Protein AF-A0A2H1WGX9-F1 (afdb_monomer_lite)

Secondary structure (DSSP, 8-state):
--------------------------------------------------PPPP------------------------PPP--HHHHHHHHHHHTTTTS-----B---TTHHHHHHHHHHHTT--TT-B---HHHHHHHHHHHHHHH--PPPGGGGGG--BHHHHHHHHHS-B----HHHHHHHS---TT-----S-PPP-TTT-SSSTT--SSTT--B---SHHHHHHS--B-PPPPP-

Structure (mmCIF, N/CA/C/O backbone):
data_AF-A0A2H1WGX9-F1
#
_entry.id   AF-A0A2H1WGX9-F1
#
loop_
_atom_site.group_PDB
_atom_site.id
_atom_site.type_symbol
_atom_site.label_atom_id
_atom_site.label_alt_id
_atom_site.label_comp_id
_atom_site.label_asym_id
_atom_site.label_entity_id
_atom_site.label_seq_id
_atom_site.pdbx_PDB_ins_code
_atom_site.Cartn_x
_atom_site.Cartn_y
_atom_site.Cartn_z
_atom_site.occupancy
_atom_site.B_iso_or_equiv
_atom_site.auth_seq_id
_atom_site.auth_comp_id
_atom_site.auth_asym_id
_atom_site.auth_atom_id
_atom_site.pdbx_PDB_model_num
ATOM 1 N N . MET A 1 1 ? -19.977 8.987 -43.965 1.00 43.31 1 MET A N 1
ATOM 2 C CA . MET A 1 1 ? -19.708 10.218 -43.190 1.00 43.31 1 MET A CA 1
ATOM 3 C C . MET A 1 1 ? -20.601 10.204 -41.962 1.00 43.31 1 MET A C 1
ATOM 5 O O . MET A 1 1 ? -21.804 10.339 -42.109 1.00 43.31 1 MET A O 1
ATOM 9 N N . SER A 1 2 ? -20.039 9.944 -40.782 1.00 37.28 2 SER A N 1
ATOM 10 C CA . SER A 1 2 ? -20.772 10.010 -39.515 1.00 37.28 2 SER A CA 1
ATOM 11 C C . SER A 1 2 ? -19.811 10.503 -38.438 1.00 37.28 2 SER A C 1
ATOM 13 O O . SER A 1 2 ? -18.834 9.835 -38.107 1.00 37.28 2 SER A O 1
ATOM 15 N N . THR A 1 3 ? -20.023 11.733 -37.986 1.00 42.19 3 THR A N 1
ATOM 16 C CA . THR A 1 3 ? -19.218 12.402 -36.962 1.00 42.19 3 THR A CA 1
ATOM 17 C C . THR A 1 3 ? -19.786 12.082 -35.584 1.00 42.19 3 THR A C 1
ATOM 19 O O . THR A 1 3 ? -20.853 12.581 -35.228 1.00 42.19 3 THR A O 1
ATOM 22 N N . PHE A 1 4 ? -19.067 11.290 -34.789 1.00 34.47 4 PHE A N 1
ATOM 23 C CA . PHE A 1 4 ? -19.374 11.095 -33.372 1.00 34.47 4 PHE A CA 1
ATOM 24 C C . PHE A 1 4 ? -18.749 12.224 -32.541 1.00 34.47 4 PHE A C 1
ATOM 26 O O . PHE A 1 4 ? -17.530 12.339 -32.427 1.00 34.47 4 PHE A O 1
ATOM 33 N N . ARG A 1 5 ? -19.604 13.076 -31.961 1.00 36.88 5 ARG A N 1
ATOM 34 C CA . ARG A 1 5 ? -19.239 14.077 -30.948 1.00 36.88 5 ARG A CA 1
ATOM 35 C C . ARG A 1 5 ? -19.100 13.389 -29.588 1.00 36.88 5 ARG A C 1
ATOM 37 O O . ARG A 1 5 ? -20.096 12.950 -29.021 1.00 36.88 5 ARG A O 1
ATOM 44 N N . ILE A 1 6 ? -17.887 13.351 -29.042 1.00 41.75 6 ILE A N 1
ATOM 45 C CA . ILE A 1 6 ? -17.644 12.972 -27.645 1.00 41.75 6 ILE A CA 1
ATOM 46 C C . ILE A 1 6 ? -17.854 14.214 -26.773 1.00 41.75 6 ILE A C 1
ATOM 48 O O . ILE A 1 6 ? -17.231 15.255 -26.976 1.00 41.75 6 ILE A O 1
ATOM 52 N N . LYS A 1 7 ? -18.771 14.106 -25.810 1.00 34.94 7 LYS A N 1
ATOM 53 C CA . LYS A 1 7 ? -19.118 15.154 -24.846 1.00 34.94 7 LYS A CA 1
ATOM 54 C C . LYS A 1 7 ? -18.157 15.045 -23.657 1.00 34.94 7 LYS A C 1
ATOM 56 O O . LYS A 1 7 ? -18.373 14.242 -22.755 1.00 34.94 7 LYS A O 1
ATOM 61 N N . LEU A 1 8 ? -17.076 15.821 -23.682 1.00 37.47 8 LEU A N 1
ATOM 62 C CA . LEU A 1 8 ? -16.180 15.986 -22.536 1.00 37.47 8 LEU A CA 1
ATOM 63 C C . LEU A 1 8 ? -16.908 16.799 -21.454 1.00 37.47 8 LEU A C 1
ATOM 65 O O . LEU A 1 8 ? -17.287 17.945 -21.687 1.00 37.47 8 LEU A O 1
ATOM 69 N N . LYS A 1 9 ? -17.116 16.208 -20.273 1.00 36.59 9 LYS A N 1
ATOM 70 C CA . LYS A 1 9 ? -17.450 16.959 -19.056 1.00 36.59 9 LYS A CA 1
ATOM 71 C C . LYS A 1 9 ? -16.159 17.590 -18.537 1.00 36.59 9 LYS A C 1
ATOM 73 O O . LYS A 1 9 ? -15.305 16.900 -17.992 1.00 36.59 9 LYS A O 1
ATOM 78 N N . SER A 1 10 ? -16.020 18.895 -18.740 1.00 38.22 10 SER A N 1
ATOM 79 C CA . SER A 1 10 ? -14.995 19.722 -18.111 1.00 38.22 10 SER A CA 1
ATOM 80 C C . SER A 1 10 ? -15.341 19.933 -16.635 1.00 38.22 10 SER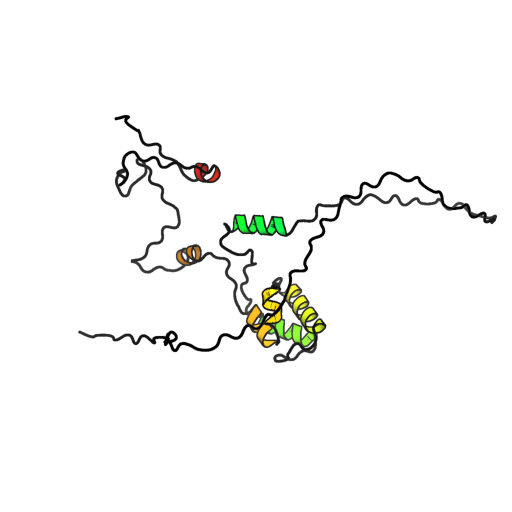 A C 1
ATOM 82 O O . SER A 1 10 ? -16.369 20.535 -16.327 1.00 38.22 10 SER A O 1
ATOM 84 N N . CYS A 1 11 ? -14.489 19.459 -15.726 1.00 31.00 11 CYS A N 1
ATOM 85 C CA . CYS A 1 11 ? -14.480 19.918 -14.339 1.00 31.00 11 CYS A CA 1
ATOM 86 C C . CYS A 1 11 ? -13.826 21.304 -14.311 1.00 31.00 11 CYS A C 1
ATOM 88 O O . CYS A 1 11 ? -12.625 21.435 -14.534 1.00 31.00 11 CYS A O 1
ATOM 90 N N . SER A 1 12 ? -14.632 22.337 -14.089 1.00 38.66 12 SER A N 1
ATOM 91 C CA . SER A 1 12 ? -14.201 23.724 -13.945 1.00 38.66 12 SER A CA 1
ATOM 92 C C . SER A 1 12 ? -14.029 24.062 -12.465 1.00 38.66 12 SER A C 1
ATOM 94 O O . SER A 1 12 ? -15.005 24.408 -11.804 1.00 38.66 12 SER A O 1
ATOM 96 N N . VAL A 1 13 ? -12.807 23.995 -11.940 1.00 40.56 13 VAL A N 1
ATOM 97 C CA . VAL A 1 13 ? -12.443 24.723 -10.714 1.00 40.56 13 VAL A CA 1
ATOM 98 C C . VAL A 1 13 ? -11.017 25.236 -10.868 1.00 40.56 13 VAL A C 1
ATOM 100 O O . VAL A 1 13 ? -10.084 24.596 -10.412 1.00 40.56 13 VAL A O 1
ATOM 103 N N . CYS A 1 14 ? -10.872 26.369 -11.552 1.00 31.48 14 CYS A N 1
ATOM 104 C CA . CYS A 1 14 ? -9.773 27.327 -11.408 1.00 31.48 14 CYS A CA 1
ATOM 105 C C . CYS A 1 14 ? -10.246 28.637 -12.052 1.00 31.48 14 CYS A C 1
ATOM 107 O O . CYS A 1 14 ? -10.200 28.784 -13.271 1.00 31.48 14 CYS A O 1
ATOM 109 N N . THR A 1 15 ? -10.722 29.582 -11.247 1.00 38.28 15 THR A N 1
ATOM 110 C CA . THR A 1 15 ? -10.812 30.990 -11.651 1.00 38.28 15 THR A CA 1
ATOM 111 C C . THR A 1 15 ? -10.002 31.805 -10.657 1.00 38.28 15 THR A C 1
ATOM 113 O O . THR A 1 15 ? -10.429 32.001 -9.520 1.00 38.28 15 THR A O 1
ATOM 116 N N . GLU A 1 16 ? -8.820 32.242 -11.086 1.00 37.09 16 GLU A N 1
ATOM 117 C CA . GLU A 1 16 ? -8.130 33.395 -10.511 1.00 37.09 16 GLU A CA 1
ATOM 118 C C . GLU A 1 16 ? -8.890 34.676 -10.891 1.00 37.09 16 GLU A C 1
ATOM 120 O O . GLU A 1 16 ? -9.420 34.790 -11.997 1.00 37.09 16 GLU A O 1
ATOM 125 N N . GLY A 1 17 ? -8.955 35.632 -9.962 1.00 32.59 17 GLY A N 1
ATOM 126 C CA . GLY A 1 17 ? -9.699 36.881 -10.126 1.00 32.59 17 GLY A CA 1
ATOM 127 C C . GLY A 1 17 ? -9.485 37.867 -8.976 1.00 32.59 17 GLY A C 1
ATOM 128 O O . GLY A 1 17 ? -10.385 38.109 -8.182 1.00 32.59 17 GLY A O 1
ATOM 129 N N . ASP A 1 18 ? -8.257 38.371 -8.907 1.00 32.41 18 ASP A N 1
ATOM 130 C CA . ASP A 1 18 ? -7.749 39.631 -8.344 1.00 32.41 18 ASP A CA 1
ATOM 131 C C . ASP A 1 18 ? -8.762 40.691 -7.823 1.00 32.41 18 ASP A C 1
ATOM 133 O O . ASP A 1 18 ? -9.573 41.218 -8.587 1.00 32.41 18 ASP A O 1
ATOM 137 N N . LYS A 1 19 ? -8.631 41.093 -6.543 1.00 37.34 19 LYS A N 1
ATOM 138 C CA . LYS A 1 19 ? -8.938 42.449 -6.026 1.00 37.34 19 LYS A CA 1
ATOM 139 C C . LYS A 1 19 ? -8.028 42.774 -4.836 1.00 37.34 19 LYS A C 1
ATOM 141 O O . LYS A 1 19 ? -8.040 42.084 -3.820 1.00 37.34 19 LYS A O 1
ATOM 146 N N . GLY A 1 20 ? -7.237 43.837 -4.974 1.00 29.05 20 GLY A N 1
ATOM 147 C CA . GLY A 1 20 ? -6.200 44.219 -4.022 1.00 29.05 20 GLY A CA 1
ATOM 148 C C . GLY A 1 20 ? -6.573 45.212 -2.910 1.00 29.05 20 GLY A C 1
ATOM 149 O O . GLY A 1 20 ? -7.675 45.740 -2.833 1.00 29.05 20 GLY A O 1
ATOM 150 N N . ARG A 1 21 ? -5.512 45.496 -2.136 1.00 31.08 21 ARG A N 1
ATOM 151 C CA . ARG A 1 21 ? -5.195 46.650 -1.266 1.00 31.08 21 ARG A CA 1
ATOM 152 C C . ARG A 1 21 ? -6.102 46.970 -0.070 1.00 31.08 21 ARG A C 1
ATOM 154 O O . ARG A 1 21 ? -7.164 47.556 -0.209 1.00 31.08 21 ARG A O 1
ATOM 161 N N . GLY A 1 22 ? -5.490 46.857 1.113 1.00 26.88 22 GLY A N 1
ATOM 162 C CA . GLY A 1 22 ? -5.706 47.790 2.222 1.00 26.88 22 GLY A CA 1
ATOM 163 C C . GLY A 1 22 ? -5.579 47.147 3.599 1.00 26.88 22 GLY A C 1
ATOM 164 O O . GLY A 1 22 ? -6.400 46.316 3.953 1.00 26.88 22 GLY A O 1
ATOM 165 N N . GLY A 1 23 ? -4.590 47.572 4.394 1.00 28.36 23 GLY A N 1
ATOM 166 C CA . GLY A 1 23 ? -4.604 47.365 5.848 1.00 28.36 23 GLY A CA 1
ATOM 167 C C . GLY A 1 23 ? -3.381 46.662 6.427 1.00 28.36 23 GLY A C 1
ATOM 168 O O . GLY A 1 23 ? -3.415 45.478 6.739 1.00 28.36 23 GLY A O 1
ATOM 169 N N . ARG A 1 24 ? -2.302 47.424 6.641 1.00 33.72 24 ARG A N 1
ATOM 170 C CA . ARG A 1 24 ? -1.271 47.085 7.629 1.00 33.72 24 ARG A CA 1
ATOM 171 C C . ARG A 1 24 ? -1.913 47.093 9.019 1.00 33.72 24 ARG A C 1
ATOM 173 O O . ARG A 1 24 ? -2.302 48.156 9.487 1.00 33.72 24 ARG A O 1
ATOM 180 N N . ALA A 1 25 ? -1.932 45.953 9.695 1.00 31.55 25 ALA A N 1
ATOM 181 C CA . ALA A 1 25 ? -1.998 45.895 11.150 1.00 31.55 25 ALA A CA 1
ATOM 182 C C . ALA A 1 25 ? -1.190 44.684 11.615 1.00 31.55 25 ALA A C 1
ATOM 184 O O . ALA A 1 25 ? -1.532 43.533 11.356 1.00 31.55 25 ALA A O 1
ATOM 185 N N . ALA A 1 26 ? -0.055 44.978 12.241 1.00 31.73 26 ALA A N 1
ATOM 186 C CA . ALA A 1 26 ? 0.816 44.005 12.863 1.00 31.73 26 ALA A CA 1
ATOM 187 C C . ALA A 1 26 ? 0.092 43.363 14.052 1.00 31.73 26 ALA A C 1
ATOM 189 O O . ALA A 1 26 ? -0.155 44.028 15.054 1.00 31.73 26 ALA A O 1
ATOM 190 N N . VAL A 1 27 ? -0.204 42.067 13.959 1.00 32.47 27 VAL A N 1
ATOM 191 C CA . VAL A 1 27 ? -0.515 41.242 15.130 1.00 32.47 27 VAL A CA 1
ATOM 192 C C . VAL A 1 27 ? 0.665 40.309 15.342 1.00 32.47 27 VAL A C 1
ATOM 194 O O . VAL A 1 27 ? 0.855 39.296 14.676 1.00 32.47 27 VAL A O 1
ATOM 197 N N . ARG A 1 28 ? 1.514 40.769 16.251 1.00 30.69 28 ARG A N 1
ATOM 198 C CA . ARG A 1 28 ? 2.682 40.113 16.814 1.00 30.69 28 ARG A CA 1
ATOM 199 C C . ARG A 1 28 ? 2.183 38.955 17.684 1.00 30.69 28 ARG A C 1
ATOM 201 O O . ARG A 1 28 ? 1.740 39.191 18.801 1.00 30.69 28 ARG A O 1
ATOM 208 N N . GLN A 1 29 ? 2.214 37.727 17.171 1.00 37.72 29 GLN A N 1
ATOM 209 C CA . GLN A 1 29 ? 2.103 36.532 18.006 1.00 37.72 29 GLN A CA 1
ATOM 210 C C . GLN A 1 29 ? 3.493 35.938 18.192 1.00 37.72 29 GLN A C 1
ATOM 212 O O . GLN A 1 29 ? 4.108 35.384 17.283 1.00 37.72 29 GLN A O 1
ATOM 217 N N . GLU A 1 30 ? 3.995 36.151 19.401 1.00 36.06 30 GLU A N 1
ATOM 218 C CA . GLU A 1 30 ? 5.141 35.473 19.971 1.00 36.06 30 GLU A CA 1
ATOM 219 C C . GLU A 1 30 ? 4.799 33.993 20.139 1.00 36.06 30 GLU A C 1
ATOM 221 O O . GLU A 1 30 ? 3.944 33.634 20.942 1.00 36.06 30 GLU A O 1
ATOM 226 N N . ILE A 1 31 ? 5.493 33.122 19.410 1.00 37.22 31 ILE A N 1
ATOM 227 C CA . ILE A 1 31 ? 5.708 31.743 19.848 1.00 37.22 31 ILE A CA 1
ATOM 228 C C . ILE A 1 31 ? 7.203 31.494 19.687 1.00 37.22 31 ILE A C 1
ATOM 230 O O . ILE A 1 31 ? 7.694 31.004 18.672 1.00 37.22 31 ILE A O 1
ATOM 234 N N . GLY A 1 32 ? 7.942 31.983 20.681 1.00 33.06 32 GLY A N 1
ATOM 235 C CA . GLY A 1 32 ? 9.366 31.747 20.821 1.00 33.06 32 GLY A CA 1
ATOM 236 C C . GLY A 1 32 ? 9.631 30.267 21.066 1.00 33.06 32 GLY A C 1
ATOM 237 O O . GLY A 1 32 ? 9.044 29.646 21.949 1.00 33.06 32 GLY A O 1
ATOM 238 N N . ASN A 1 33 ? 10.534 29.732 20.253 1.00 39.03 33 ASN A N 1
ATOM 239 C CA . ASN A 1 33 ? 11.159 28.424 20.363 1.00 39.03 33 ASN A CA 1
ATOM 240 C C . ASN A 1 33 ? 11.479 28.037 21.813 1.00 39.03 33 ASN A C 1
ATOM 242 O O . ASN A 1 33 ? 12.307 28.680 22.458 1.00 39.03 33 ASN A O 1
ATOM 246 N N . LEU A 1 34 ? 10.924 26.919 22.281 1.00 35.50 34 LEU A N 1
ATOM 247 C CA . LEU A 1 34 ? 11.406 26.265 23.493 1.00 35.50 34 LEU A CA 1
ATOM 248 C C . LEU A 1 34 ? 11.324 24.739 23.372 1.00 35.50 34 LEU A C 1
ATOM 250 O O . LEU A 1 34 ? 10.569 24.071 24.063 1.00 35.50 34 LEU A O 1
ATOM 254 N N . TYR A 1 35 ? 12.168 24.179 22.506 1.00 32.81 35 TYR A N 1
ATOM 255 C CA . TYR A 1 35 ? 12.655 22.810 22.676 1.00 32.81 35 TYR A CA 1
ATOM 256 C C . TYR A 1 35 ? 14.180 22.836 22.635 1.00 32.81 35 TYR A C 1
ATOM 258 O O . TYR A 1 35 ? 14.828 22.648 21.607 1.00 32.81 35 TYR A O 1
ATOM 266 N N . ARG A 1 36 ? 14.746 23.140 23.804 1.00 30.83 36 ARG A N 1
ATOM 267 C CA . ARG A 1 36 ? 16.151 22.934 24.140 1.00 30.83 36 ARG A CA 1
ATOM 268 C C . ARG A 1 36 ? 16.372 21.425 24.228 1.00 30.83 36 ARG A C 1
ATOM 270 O O . ARG A 1 36 ? 15.948 20.783 25.183 1.00 30.83 36 ARG A O 1
ATOM 277 N N . VAL A 1 37 ? 16.993 20.861 23.197 1.00 34.69 37 VAL A N 1
ATOM 278 C CA . VAL A 1 37 ? 17.510 19.490 23.209 1.00 34.69 37 VAL A CA 1
ATOM 279 C C . VAL A 1 37 ? 18.710 19.476 24.150 1.00 34.69 37 VAL A C 1
ATOM 281 O O . VAL A 1 37 ? 19.809 19.883 23.777 1.00 34.69 37 VAL A O 1
ATOM 284 N N . GLU A 1 38 ? 18.496 19.059 25.395 1.00 30.03 38 GLU A N 1
ATOM 285 C CA . GLU A 1 38 ? 19.600 18.761 26.300 1.00 30.03 38 GLU A CA 1
ATOM 286 C C . GLU A 1 38 ? 20.212 17.422 25.894 1.00 30.03 38 GLU A C 1
ATOM 288 O O . GLU A 1 38 ? 19.630 16.349 26.056 1.00 30.03 38 GLU A O 1
ATOM 293 N N . ILE A 1 39 ? 21.404 17.506 25.308 1.00 35.06 39 ILE A N 1
ATOM 294 C CA . ILE A 1 39 ? 22.297 16.371 25.115 1.00 35.06 39 ILE A CA 1
ATOM 295 C C . ILE A 1 39 ? 22.695 15.909 26.519 1.00 35.06 39 ILE A C 1
ATOM 297 O O . ILE A 1 39 ? 23.517 16.543 27.179 1.00 35.06 39 ILE A O 1
ATOM 301 N N . GLY A 1 40 ? 22.067 14.829 26.986 1.00 31.94 40 GLY A N 1
ATOM 302 C CA . GLY A 1 40 ? 22.407 14.170 28.241 1.00 31.94 40 GLY A CA 1
ATOM 303 C C . GLY A 1 40 ? 23.892 13.817 28.263 1.00 31.94 40 GLY A C 1
ATOM 304 O O . GLY A 1 40 ? 24.364 12.992 27.480 1.00 31.94 40 GLY A O 1
ATOM 305 N N . GLY A 1 41 ? 24.622 14.496 29.144 1.00 29.55 41 GLY A N 1
ATOM 306 C CA . GLY A 1 41 ? 26.038 14.285 29.378 1.00 29.55 41 GLY A CA 1
ATOM 307 C C . GLY A 1 41 ? 26.321 12.875 29.886 1.00 29.55 41 GLY A C 1
ATOM 308 O O . GLY A 1 41 ? 25.599 12.318 30.710 1.00 29.55 41 GLY A O 1
ATOM 309 N N . ALA A 1 42 ? 27.418 12.310 29.391 1.00 38.31 42 ALA A N 1
ATOM 310 C CA . ALA A 1 42 ? 28.005 11.086 29.900 1.00 38.31 42 ALA A CA 1
ATOM 311 C C . ALA A 1 42 ? 28.444 11.278 31.363 1.00 38.31 42 ALA A C 1
ATOM 313 O O . ALA A 1 42 ? 29.489 11.873 31.633 1.00 38.31 42 ALA A O 1
ATOM 314 N N . GLN A 1 43 ? 27.676 10.747 32.314 1.00 34.16 43 GLN A N 1
ATOM 315 C CA . GLN A 1 43 ? 28.165 10.547 33.675 1.00 34.16 43 GLN A CA 1
ATOM 316 C C . GLN A 1 43 ? 29.087 9.326 33.694 1.00 34.16 43 GLN A C 1
ATOM 318 O O . GLN A 1 43 ? 28.662 8.177 33.595 1.00 34.16 43 GLN A O 1
ATOM 323 N N . ARG A 1 44 ? 30.390 9.600 33.808 1.00 37.38 44 ARG A N 1
ATOM 324 C CA . ARG A 1 44 ? 31.378 8.641 34.303 1.00 37.38 44 ARG A CA 1
ATOM 325 C C . ARG A 1 44 ? 31.048 8.363 35.768 1.00 37.38 44 ARG A C 1
ATOM 327 O O . ARG A 1 44 ? 31.334 9.194 36.623 1.00 37.38 44 ARG A O 1
ATOM 334 N N . GLU A 1 45 ? 30.471 7.205 36.062 1.00 36.34 45 GLU A N 1
ATOM 335 C CA . GLU A 1 45 ? 30.394 6.725 37.440 1.00 36.34 45 GLU A CA 1
ATOM 336 C C . GLU A 1 45 ? 31.769 6.197 37.860 1.00 36.34 45 GLU A C 1
ATOM 338 O O . GLU A 1 45 ? 32.189 5.084 37.543 1.00 36.34 45 GLU A O 1
ATOM 343 N N . THR A 1 46 ? 32.505 7.066 38.545 1.00 35.97 46 THR A N 1
ATOM 344 C CA . THR A 1 46 ? 33.650 6.721 39.381 1.00 35.97 46 THR A CA 1
ATOM 345 C C . THR A 1 46 ? 33.197 5.797 40.509 1.00 35.97 46 THR A C 1
ATOM 347 O O . THR A 1 46 ? 32.206 6.070 41.184 1.00 35.97 46 THR A O 1
ATOM 350 N N . GLY A 1 47 ? 33.936 4.705 40.710 1.00 46.47 47 GLY A N 1
ATOM 351 C CA . GLY A 1 47 ? 33.635 3.683 41.705 1.00 46.47 47 GLY A CA 1
ATOM 352 C C . GLY A 1 47 ? 33.500 4.235 43.125 1.00 46.47 47 GLY A C 1
ATOM 353 O O . GLY A 1 47 ? 34.377 4.936 43.622 1.00 46.47 47 GLY A O 1
ATOM 354 N N . ALA A 1 48 ? 32.420 3.843 43.797 1.00 39.75 48 ALA A N 1
ATOM 355 C CA . ALA A 1 48 ? 32.233 4.015 45.229 1.00 39.75 48 ALA A CA 1
ATOM 356 C C . ALA A 1 48 ? 31.885 2.657 45.855 1.00 39.75 48 ALA A C 1
ATOM 358 O O . ALA A 1 48 ? 31.085 1.883 45.329 1.00 39.75 48 ALA A O 1
ATOM 359 N N . GLY A 1 49 ? 32.587 2.347 46.944 1.00 37.56 49 GLY A N 1
ATOM 360 C CA . GLY A 1 49 ? 32.702 1.022 47.536 1.00 37.56 49 GLY A CA 1
ATOM 361 C C . GLY A 1 49 ? 31.402 0.400 48.046 1.00 37.56 49 GLY A C 1
ATOM 362 O O . GLY A 1 49 ? 30.458 1.061 48.473 1.00 37.56 49 GLY A O 1
ATOM 363 N N . ARG A 1 50 ? 31.413 -0.935 48.047 1.00 42.09 50 ARG A N 1
ATOM 364 C CA . ARG A 1 50 ? 30.395 -1.800 48.645 1.00 42.09 50 ARG A CA 1
ATOM 365 C C . ARG A 1 50 ? 30.291 -1.498 50.147 1.00 42.09 50 ARG A C 1
ATOM 367 O O . ARG A 1 50 ? 31.154 -1.923 50.910 1.00 42.09 50 ARG A O 1
ATOM 374 N N . ARG A 1 51 ? 29.240 -0.805 50.594 1.00 39.91 51 ARG A N 1
ATOM 375 C CA . ARG A 1 51 ? 28.836 -0.833 52.010 1.00 39.91 51 ARG A CA 1
ATOM 376 C C . ARG A 1 51 ? 28.027 -2.104 52.254 1.00 39.91 51 ARG A C 1
ATOM 378 O O . ARG A 1 51 ? 27.011 -2.332 51.604 1.00 39.91 51 ARG A O 1
ATOM 385 N N . ALA A 1 52 ? 28.518 -2.947 53.156 1.00 45.91 52 ALA A N 1
ATOM 386 C CA . ALA A 1 52 ? 27.824 -4.146 53.608 1.00 45.91 52 ALA A CA 1
ATOM 387 C C . ALA A 1 52 ? 26.543 -3.777 54.390 1.00 45.91 52 ALA A C 1
ATOM 389 O O . ALA A 1 52 ? 26.555 -2.782 55.118 1.00 45.91 52 ALA A O 1
ATOM 390 N N . PRO A 1 53 ? 25.453 -4.559 54.288 1.00 54.25 53 PRO A N 1
ATOM 391 C CA . PRO A 1 53 ? 24.285 -4.378 55.146 1.00 54.25 53 PRO A CA 1
ATOM 392 C C . PRO A 1 53 ? 24.574 -4.840 56.591 1.00 54.25 53 PRO A C 1
ATOM 394 O O . PRO A 1 53 ? 25.422 -5.715 56.800 1.00 54.25 53 PRO A O 1
ATOM 397 N N . PRO A 1 54 ? 23.883 -4.278 57.602 1.00 45.00 54 PRO A N 1
ATOM 398 C CA . PRO A 1 54 ? 24.146 -4.584 59.004 1.00 45.00 54 PRO A CA 1
ATOM 399 C C . PRO A 1 54 ? 23.736 -6.018 59.368 1.00 45.00 54 PRO A C 1
ATOM 401 O O . PRO A 1 54 ? 22.707 -6.531 58.923 1.00 45.00 54 PRO A O 1
ATOM 404 N N . ARG A 1 55 ? 24.548 -6.659 60.219 1.00 40.78 55 ARG A N 1
ATOM 405 C CA . ARG A 1 55 ? 24.289 -7.991 60.783 1.00 40.78 55 ARG A CA 1
ATOM 406 C C . ARG A 1 55 ? 23.106 -7.936 61.751 1.00 40.78 55 ARG A C 1
ATOM 408 O O . ARG A 1 55 ? 23.211 -7.358 62.828 1.00 40.78 55 ARG A O 1
ATOM 415 N N . ARG A 1 56 ? 22.003 -8.596 61.394 1.00 38.59 56 ARG A N 1
ATOM 416 C CA . ARG A 1 56 ? 20.928 -8.953 62.329 1.00 38.59 56 ARG A CA 1
ATOM 417 C C . ARG A 1 56 ? 21.363 -10.202 63.104 1.00 38.59 56 ARG A C 1
ATOM 419 O O . ARG A 1 56 ? 21.507 -11.264 62.506 1.00 38.59 56 ARG A O 1
ATOM 426 N N . TYR A 1 57 ? 21.586 -10.072 64.410 1.00 41.75 57 TYR A N 1
ATOM 427 C CA . TYR A 1 57 ? 21.689 -11.217 65.315 1.00 41.75 57 TYR A CA 1
ATOM 428 C C . TYR A 1 57 ? 20.273 -11.684 65.668 1.00 41.75 57 TYR A C 1
ATOM 430 O O . TYR A 1 57 ? 19.475 -10.905 66.181 1.00 41.75 57 TYR A O 1
ATOM 438 N N . GLY A 1 58 ? 19.962 -12.943 65.364 1.00 40.41 58 GLY A N 1
ATOM 439 C CA . GLY A 1 58 ? 18.726 -13.609 65.760 1.00 40.41 58 GLY A CA 1
ATOM 440 C C . GLY A 1 58 ? 19.032 -15.057 66.125 1.00 40.41 58 GLY A C 1
ATOM 441 O O . GLY A 1 58 ? 19.431 -15.837 65.266 1.00 40.41 58 GLY A O 1
ATOM 442 N N . ASN A 1 59 ? 18.886 -15.377 67.410 1.00 45.94 59 ASN A N 1
ATOM 443 C CA . ASN A 1 59 ? 18.957 -16.726 67.963 1.00 45.94 59 ASN A CA 1
ATOM 444 C C . ASN A 1 59 ? 17.733 -17.539 67.524 1.00 45.94 59 ASN A C 1
ATOM 446 O O . ASN A 1 59 ? 16.615 -17.067 67.709 1.00 45.94 59 ASN A O 1
ATOM 450 N N . ALA A 1 60 ? 17.933 -18.769 67.047 1.00 38.50 60 ALA A N 1
ATOM 451 C CA . ALA A 1 60 ? 16.973 -19.862 67.214 1.00 38.50 60 ALA A CA 1
ATOM 452 C C . ALA A 1 60 ? 17.637 -21.208 66.891 1.00 38.50 60 ALA A C 1
ATOM 454 O O . ALA A 1 60 ? 18.082 -21.472 65.777 1.00 38.50 60 ALA A O 1
ATOM 455 N N . SER A 1 61 ? 17.700 -22.042 67.918 1.00 39.50 61 SER A N 1
ATOM 456 C CA . SER A 1 61 ? 17.989 -23.469 67.906 1.00 39.50 61 SER A CA 1
ATOM 457 C C . SER A 1 61 ? 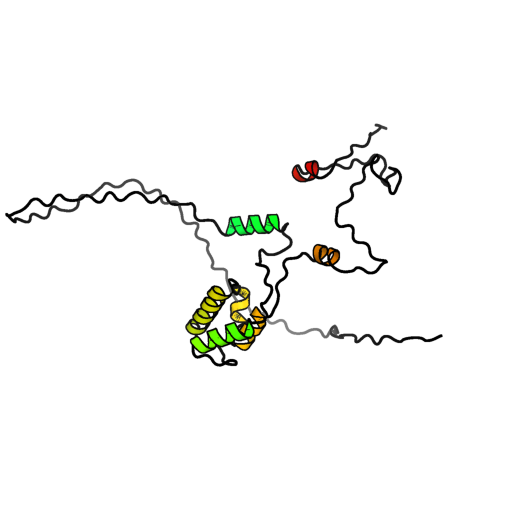16.908 -24.273 67.175 1.00 39.50 61 SER A C 1
ATOM 459 O O . SER A 1 61 ? 15.725 -24.032 67.400 1.00 39.50 61 SER A O 1
ATOM 461 N N . GLY A 1 62 ? 17.317 -25.310 66.436 1.00 35.19 62 GLY A N 1
ATOM 462 C CA . GLY A 1 62 ? 16.484 -26.492 66.187 1.00 35.19 62 GLY A CA 1
ATOM 463 C C . GLY A 1 62 ? 16.269 -26.878 64.720 1.00 35.19 62 GLY A C 1
ATOM 464 O O . GLY A 1 62 ? 15.544 -26.211 63.998 1.00 35.19 62 GLY A O 1
ATOM 465 N N . GLY A 1 63 ? 16.811 -28.041 64.343 1.00 36.69 63 GLY A N 1
ATOM 466 C CA . GLY A 1 63 ? 16.077 -29.026 63.542 1.00 36.69 63 GLY A CA 1
ATOM 467 C C . GLY A 1 63 ? 16.149 -28.956 62.011 1.00 36.69 63 GLY A C 1
ATOM 468 O O . GLY A 1 63 ? 15.562 -28.092 61.375 1.00 36.69 63 GLY A O 1
ATOM 469 N N . SER A 1 64 ? 16.698 -30.035 61.445 1.00 37.47 64 SER A N 1
ATOM 470 C CA . SER A 1 64 ? 16.514 -30.563 60.081 1.00 37.47 64 SER A CA 1
ATOM 471 C C . SER A 1 64 ? 17.257 -29.868 58.929 1.00 37.47 64 SER A C 1
ATOM 473 O O . SER A 1 64 ? 17.081 -28.696 58.612 1.00 37.47 64 SER A O 1
ATOM 475 N N . GLY A 1 65 ? 18.124 -30.651 58.279 1.00 49.09 65 GLY A N 1
ATOM 476 C CA . GLY A 1 65 ? 18.917 -30.241 57.130 1.00 49.09 65 GLY A CA 1
ATOM 477 C C . GLY A 1 65 ? 18.051 -29.939 55.912 1.00 49.09 65 GLY A C 1
ATOM 478 O O . GLY A 1 65 ? 17.722 -30.832 55.137 1.00 49.09 65 GLY A O 1
ATOM 479 N N . ALA A 1 66 ? 17.753 -28.664 55.695 1.00 46.50 66 ALA A N 1
ATOM 480 C CA . ALA A 1 66 ? 17.310 -28.176 54.401 1.00 46.50 66 ALA A CA 1
ATOM 481 C C . ALA A 1 66 ? 18.551 -27.839 53.563 1.00 46.50 66 ALA A C 1
ATOM 483 O O . ALA A 1 66 ? 19.210 -26.819 53.772 1.00 46.50 66 ALA A O 1
ATOM 484 N N . ARG A 1 67 ? 18.893 -28.711 52.606 1.00 49.66 67 ARG A N 1
ATOM 485 C CA . ARG A 1 67 ? 19.816 -28.367 51.514 1.00 49.66 67 ARG A CA 1
ATOM 486 C C . ARG A 1 67 ? 19.259 -27.126 50.815 1.00 49.66 67 ARG A C 1
ATOM 488 O O . ARG A 1 67 ? 18.271 -27.217 50.093 1.00 49.66 67 ARG A O 1
ATOM 495 N N . ALA A 1 68 ? 19.887 -25.972 51.030 1.00 52.72 68 ALA A N 1
ATOM 496 C CA . ALA A 1 68 ? 19.572 -24.760 50.292 1.00 52.72 68 ALA A CA 1
ATOM 497 C C . ALA A 1 68 ? 19.912 -24.994 48.813 1.00 52.72 68 ALA A C 1
ATOM 499 O O . ALA A 1 68 ? 21.077 -24.980 48.414 1.00 52.72 68 ALA A O 1
ATOM 500 N N . VAL A 1 69 ? 18.889 -25.261 48.000 1.00 59.25 69 VAL A N 1
ATOM 501 C CA . VAL A 1 69 ? 19.016 -25.321 46.545 1.00 59.25 69 VAL A CA 1
ATOM 502 C C . VAL A 1 69 ? 19.271 -23.895 46.070 1.00 59.25 69 VAL A C 1
ATOM 504 O O . VAL A 1 69 ? 18.355 -23.084 45.950 1.00 59.25 69 VAL A O 1
ATOM 507 N N . ILE A 1 70 ? 20.540 -23.566 45.839 1.00 59.38 70 ILE A N 1
ATOM 508 C CA . ILE A 1 70 ? 20.921 -22.317 45.188 1.00 59.38 70 ILE A CA 1
ATOM 509 C C . ILE A 1 70 ? 20.429 -22.426 43.744 1.00 59.38 70 ILE A C 1
ATOM 511 O O . ILE A 1 70 ? 21.045 -23.093 42.914 1.00 59.38 70 ILE A O 1
ATOM 515 N N . THR A 1 71 ? 19.296 -21.800 43.431 1.00 61.31 71 THR A N 1
ATOM 516 C CA . THR A 1 71 ? 18.835 -21.685 42.047 1.00 61.31 71 THR A CA 1
ATOM 517 C C . THR A 1 71 ? 19.832 -20.814 41.289 1.00 61.31 71 THR A C 1
ATOM 519 O O . THR A 1 71 ? 19.838 -19.587 41.427 1.00 61.31 71 THR A O 1
ATOM 522 N N . VAL A 1 72 ? 20.705 -21.444 40.506 1.00 64.12 72 VAL A N 1
ATOM 523 C CA . VAL A 1 72 ? 21.617 -20.750 39.596 1.00 64.12 72 VAL A CA 1
ATOM 524 C C . VAL A 1 72 ? 20.760 -20.048 38.542 1.00 64.12 72 VAL A C 1
ATOM 526 O O . VAL A 1 72 ? 20.169 -20.688 37.674 1.00 64.12 72 VAL A O 1
ATOM 529 N N . ARG A 1 73 ? 20.643 -18.716 38.626 1.00 65.56 73 ARG A N 1
ATOM 530 C CA . ARG A 1 73 ? 19.989 -17.922 37.579 1.00 65.56 73 ARG A CA 1
ATOM 531 C C . ARG A 1 73 ? 20.891 -17.910 36.350 1.00 65.56 73 ARG A C 1
ATOM 533 O O . ARG A 1 73 ? 21.825 -17.115 36.265 1.00 65.56 73 ARG A O 1
ATOM 540 N N . TYR A 1 74 ? 20.609 -18.789 35.394 1.00 73.88 74 TYR A N 1
ATOM 541 C CA . TYR A 1 74 ? 21.257 -18.754 34.089 1.00 73.88 74 TYR A CA 1
ATOM 542 C C . TYR A 1 74 ? 20.994 -17.398 33.423 1.00 73.88 74 TYR A C 1
ATOM 544 O O . TYR A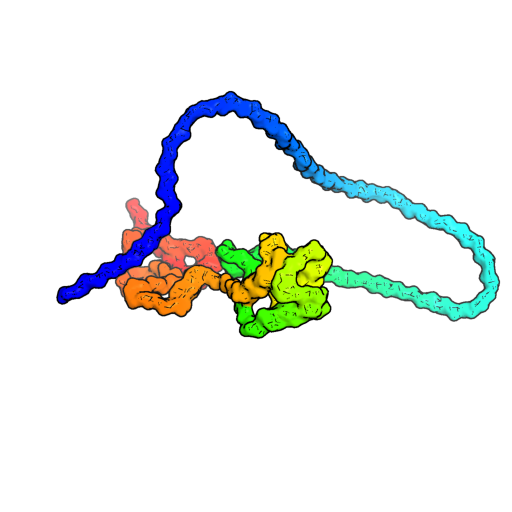 1 74 ? 19.849 -16.958 33.292 1.00 73.88 74 TYR A O 1
ATOM 552 N N . LYS A 1 75 ? 22.070 -16.713 33.019 1.00 73.88 75 LYS A N 1
ATOM 553 C CA . LYS A 1 75 ? 21.996 -15.442 32.292 1.00 73.88 75 LYS A CA 1
ATOM 554 C C . LYS A 1 75 ? 21.293 -15.702 30.961 1.00 73.88 75 LYS A C 1
ATOM 556 O O . LYS A 1 75 ? 21.867 -16.312 30.063 1.00 73.88 75 LYS A O 1
ATOM 561 N N . GLN A 1 76 ? 20.045 -15.256 30.856 1.00 75.94 76 GLN A N 1
ATOM 562 C CA . GLN A 1 76 ? 19.255 -15.346 29.630 1.00 75.94 76 GLN A CA 1
ATOM 563 C C . GLN A 1 76 ? 20.050 -14.711 28.479 1.00 75.94 76 GLN A C 1
ATOM 565 O O . GLN A 1 76 ? 20.505 -13.565 28.590 1.00 75.94 76 GLN A O 1
ATOM 570 N N . LYS A 1 77 ? 20.254 -15.461 27.389 1.00 72.19 77 LYS A N 1
ATOM 571 C CA . LYS A 1 77 ? 20.869 -14.931 26.168 1.00 72.19 77 LYS A CA 1
ATOM 572 C C . LYS A 1 77 ? 19.954 -13.824 25.640 1.00 72.19 77 LYS A C 1
ATOM 574 O O . LYS A 1 77 ? 18.829 -14.090 25.231 1.00 72.19 77 LYS A O 1
ATOM 579 N N . LYS A 1 78 ? 20.413 -12.572 25.695 1.00 67.88 78 LYS A N 1
ATOM 580 C CA . LYS A 1 78 ? 19.689 -11.440 25.112 1.00 67.88 78 LYS A CA 1
ATOM 581 C C . LYS A 1 78 ? 19.882 -11.501 23.601 1.00 67.88 78 LYS A C 1
ATOM 583 O O . LYS A 1 78 ? 20.970 -11.201 23.118 1.00 67.88 78 LYS A O 1
ATOM 588 N N . PHE A 1 79 ? 18.852 -11.914 22.873 1.00 66.31 79 PHE A N 1
ATOM 589 C CA . PHE A 1 79 ? 18.839 -11.766 21.422 1.00 66.31 79 PHE A CA 1
ATOM 590 C C . PHE A 1 79 ? 18.780 -10.271 21.074 1.00 66.31 79 PHE A C 1
ATOM 592 O O . PHE A 1 79 ? 18.108 -9.513 21.787 1.00 66.31 79 PHE A O 1
ATOM 599 N N . PRO A 1 80 ? 19.502 -9.816 20.034 1.00 67.69 80 PRO A N 1
ATOM 600 C CA . PRO A 1 80 ? 19.404 -8.436 19.586 1.00 67.69 80 PRO A CA 1
ATOM 601 C C . PRO A 1 80 ? 17.949 -8.147 19.215 1.00 67.69 80 PRO A C 1
ATOM 603 O O . PRO A 1 80 ? 17.322 -8.909 18.478 1.00 67.69 80 PRO A O 1
ATOM 606 N N . LYS A 1 81 ? 17.391 -7.066 19.770 1.00 68.69 81 LYS A N 1
ATOM 607 C CA . LYS A 1 81 ? 16.064 -6.602 19.369 1.00 68.69 81 LYS A CA 1
ATOM 608 C C . LYS A 1 81 ? 16.158 -6.213 17.902 1.00 68.69 81 LYS A C 1
ATOM 610 O O . LYS A 1 81 ? 17.046 -5.457 17.527 1.00 68.69 81 LYS A O 1
ATOM 615 N N . VAL A 1 82 ? 15.272 -6.762 17.083 1.00 65.12 82 VAL A N 1
ATOM 616 C CA . VAL A 1 82 ? 15.211 -6.397 15.674 1.00 65.12 82 VAL A CA 1
ATOM 617 C C . VAL A 1 82 ? 14.781 -4.937 15.591 1.00 65.12 82 VAL A C 1
ATOM 619 O O . VAL A 1 82 ? 13.663 -4.575 15.962 1.00 65.12 82 VAL A O 1
ATOM 622 N N . ASP A 1 83 ? 15.701 -4.081 15.162 1.00 70.75 83 ASP A N 1
ATOM 623 C CA . ASP A 1 83 ? 15.442 -2.660 15.009 1.00 70.75 83 ASP A CA 1
ATOM 624 C C . ASP A 1 83 ? 14.517 -2.450 13.807 1.00 70.75 83 ASP A C 1
ATOM 626 O O . ASP A 1 83 ? 14.938 -2.527 12.651 1.00 70.75 83 ASP A O 1
ATOM 630 N N . LYS A 1 84 ? 13.247 -2.128 14.078 1.00 69.50 84 LYS A N 1
ATOM 631 C CA . LYS A 1 84 ? 12.221 -1.856 13.053 1.00 69.50 84 LYS A CA 1
ATOM 632 C C . LYS A 1 84 ? 12.680 -0.835 11.999 1.00 69.50 84 LYS A C 1
ATOM 634 O O . LYS A 1 84 ? 12.288 -0.919 10.842 1.00 69.50 84 LYS A O 1
ATOM 639 N N . LYS A 1 85 ? 13.557 0.105 12.380 1.00 76.06 85 LYS A N 1
ATOM 640 C CA . LYS A 1 85 ? 14.152 1.102 11.471 1.00 76.06 85 LYS A CA 1
ATOM 641 C C . LYS A 1 85 ? 15.046 0.468 10.401 1.00 76.06 85 LYS A C 1
ATOM 643 O O . LYS A 1 85 ? 14.996 0.889 9.250 1.00 76.06 85 LYS A O 1
ATOM 648 N N . PHE A 1 86 ? 15.842 -0.539 10.763 1.00 79.75 86 PHE A N 1
ATOM 649 C CA . PHE A 1 86 ? 16.708 -1.243 9.816 1.00 79.75 86 PHE A CA 1
ATOM 650 C C . PHE A 1 86 ? 15.901 -2.129 8.868 1.00 79.75 86 PHE A C 1
ATOM 652 O O . PHE A 1 86 ? 16.221 -2.181 7.683 1.00 79.75 86 PHE A O 1
ATOM 659 N N . GLN A 1 87 ? 14.834 -2.766 9.356 1.00 80.50 87 GLN A N 1
ATOM 660 C CA . GLN A 1 87 ? 13.919 -3.526 8.500 1.00 80.50 87 GLN A CA 1
ATOM 661 C C . GLN A 1 87 ? 13.204 -2.619 7.502 1.00 80.50 87 GLN A C 1
ATOM 663 O O . GLN A 1 87 ? 13.287 -2.872 6.309 1.00 80.50 87 GLN A O 1
ATOM 668 N N . ALA A 1 88 ? 12.627 -1.503 7.957 1.00 75.38 88 ALA A N 1
ATOM 669 C CA . ALA A 1 88 ? 11.968 -0.547 7.070 1.00 75.38 88 ALA A CA 1
ATOM 670 C C . ALA A 1 88 ? 12.927 0.026 6.009 1.00 75.38 88 ALA A C 1
ATOM 672 O O . ALA A 1 88 ? 12.548 0.197 4.853 1.00 75.38 88 ALA A O 1
ATOM 673 N N . ALA A 1 89 ? 14.188 0.293 6.373 1.00 79.81 89 ALA A N 1
ATOM 674 C CA . ALA A 1 89 ? 15.209 0.723 5.419 1.00 79.81 89 ALA A CA 1
ATOM 675 C C . ALA A 1 89 ? 15.575 -0.387 4.417 1.00 79.81 89 ALA A C 1
ATOM 677 O O . ALA A 1 89 ? 15.724 -0.109 3.228 1.00 79.81 89 ALA A O 1
ATOM 678 N N . ALA A 1 90 ? 15.699 -1.637 4.872 1.00 83.44 90 ALA A N 1
ATOM 679 C CA . ALA A 1 90 ? 15.970 -2.788 4.014 1.00 83.44 90 ALA A CA 1
ATOM 680 C C . ALA A 1 90 ? 14.804 -3.082 3.055 1.00 83.44 90 ALA A C 1
ATOM 682 O O . ALA A 1 90 ? 15.037 -3.326 1.874 1.00 83.44 90 ALA A O 1
ATOM 683 N N . GLU A 1 91 ? 13.566 -2.999 3.538 1.00 79.12 91 GLU A N 1
ATOM 684 C CA . GLU A 1 91 ? 12.339 -3.141 2.749 1.00 79.12 91 GLU A CA 1
ATOM 685 C C . GLU A 1 91 ? 12.192 -2.003 1.747 1.00 79.12 91 GLU A C 1
ATOM 687 O O . GLU A 1 91 ? 11.918 -2.252 0.579 1.00 79.12 91 GLU A O 1
ATOM 692 N N . SER A 1 92 ? 12.465 -0.762 2.155 1.00 73.81 92 SER A N 1
ATOM 693 C CA . SER A 1 92 ? 12.491 0.377 1.239 1.00 73.81 92 SER A CA 1
ATOM 694 C C . SER A 1 92 ? 13.566 0.197 0.163 1.00 73.81 92 SER A C 1
ATOM 696 O O . SER A 1 92 ? 13.288 0.394 -1.015 1.00 73.81 92 SER A O 1
ATOM 698 N N . LEU A 1 93 ? 14.770 -0.267 0.517 1.00 74.06 93 LEU A N 1
ATOM 699 C CA . LEU A 1 93 ? 15.823 -0.603 -0.451 1.00 74.06 93 LEU A CA 1
ATOM 700 C C . LEU A 1 93 ? 15.411 -1.744 -1.395 1.00 74.06 93 LEU A C 1
ATOM 702 O O . LEU A 1 93 ? 15.707 -1.671 -2.591 1.00 74.06 93 LEU A O 1
ATOM 706 N N . ALA A 1 94 ? 14.726 -2.772 -0.888 1.00 72.19 94 ALA A N 1
ATOM 707 C CA . ALA A 1 94 ? 14.179 -3.863 -1.693 1.00 72.19 94 ALA A CA 1
ATOM 708 C C . ALA A 1 94 ? 13.092 -3.355 -2.658 1.00 72.19 94 ALA A C 1
ATOM 710 O O . ALA A 1 94 ? 13.139 -3.663 -3.848 1.00 72.19 94 ALA A O 1
ATOM 711 N N . ALA A 1 95 ? 12.205 -2.479 -2.180 1.00 63.78 95 ALA A N 1
ATOM 712 C CA . ALA A 1 95 ? 11.192 -1.757 -2.954 1.00 63.78 95 ALA A CA 1
ATOM 713 C C . ALA A 1 95 ? 11.767 -0.575 -3.766 1.00 63.78 95 ALA A C 1
ATOM 715 O O . ALA A 1 95 ? 11.025 0.244 -4.312 1.00 63.78 95 ALA A O 1
ATOM 716 N N . ARG A 1 96 ? 13.103 -0.468 -3.855 1.00 66.12 96 ARG A N 1
ATOM 717 C CA . ARG A 1 96 ? 13.841 0.548 -4.626 1.00 66.12 96 ARG A CA 1
ATOM 718 C C . ARG A 1 96 ? 13.477 1.996 -4.265 1.00 66.12 96 ARG A C 1
ATOM 720 O O . ARG A 1 96 ? 13.600 2.883 -5.104 1.00 66.12 96 ARG A O 1
ATOM 727 N N . GLY A 1 97 ? 13.039 2.234 -3.033 1.00 63.41 97 GLY A N 1
ATOM 728 C CA . GLY A 1 97 ? 12.770 3.552 -2.459 1.00 63.41 97 GLY A CA 1
ATOM 729 C C . GLY A 1 97 ? 11.544 4.273 -3.020 1.00 63.41 97 GLY A C 1
ATOM 730 O O . GLY A 1 97 ? 11.298 5.407 -2.622 1.00 63.41 97 GLY A O 1
ATOM 731 N N . PHE A 1 98 ? 10.794 3.657 -3.938 1.00 65.19 98 PHE A N 1
ATOM 732 C CA . PHE A 1 98 ? 9.673 4.322 -4.604 1.00 65.19 98 PHE A CA 1
ATOM 733 C C . PHE A 1 98 ? 8.388 4.261 -3.775 1.00 65.19 98 PHE A C 1
ATOM 735 O O . PHE A 1 98 ? 7.629 5.225 -3.728 1.00 65.19 98 PHE A O 1
ATOM 742 N N . LEU A 1 99 ? 8.159 3.135 -3.099 1.00 68.00 99 LEU A N 1
ATOM 743 C CA . LEU A 1 99 ? 6.965 2.906 -2.295 1.00 68.00 99 LEU A CA 1
ATOM 744 C C . LEU A 1 99 ? 7.304 2.883 -0.808 1.00 68.00 99 LEU A C 1
ATOM 746 O O . LEU A 1 99 ? 8.394 2.481 -0.388 1.00 68.00 99 LEU A O 1
ATOM 750 N N . ARG A 1 100 ? 6.339 3.327 -0.002 1.00 72.81 100 ARG A N 1
ATOM 751 C CA . ARG A 1 100 ? 6.367 3.121 1.448 1.00 72.81 100 ARG A CA 1
ATOM 752 C C . ARG A 1 100 ? 6.294 1.608 1.700 1.00 72.81 100 ARG A C 1
ATOM 754 O O . ARG A 1 100 ? 5.584 0.928 0.963 1.00 72.81 100 ARG A O 1
ATOM 761 N N . PRO A 1 101 ? 6.999 1.072 2.710 1.00 74.06 101 PRO A N 1
ATOM 762 C CA . PRO A 1 101 ? 6.856 -0.325 3.096 1.00 74.06 101 PRO A CA 1
ATOM 763 C C . PRO A 1 101 ? 5.480 -0.513 3.748 1.00 74.06 101 PRO A C 1
ATOM 765 O O . PRO A 1 101 ? 5.320 -0.383 4.959 1.00 74.06 101 PRO A O 1
ATOM 768 N N . THR A 1 102 ? 4.461 -0.717 2.921 1.00 81.50 102 THR A N 1
ATOM 769 C CA . THR A 1 102 ? 3.101 -1.059 3.334 1.00 81.50 102 THR A CA 1
ATOM 770 C C . THR A 1 102 ? 2.829 -2.500 2.947 1.00 81.50 102 THR A C 1
ATOM 772 O O . THR A 1 102 ? 3.289 -2.965 1.905 1.00 81.50 102 THR A O 1
ATOM 775 N N . LYS A 1 103 ? 2.080 -3.217 3.782 1.00 85.81 103 LYS A N 1
ATOM 776 C CA . LYS A 1 103 ? 1.676 -4.587 3.477 1.00 85.81 103 LYS A CA 1
ATOM 777 C C . LYS A 1 103 ? 0.620 -4.562 2.358 1.00 85.81 103 LYS A C 1
ATOM 779 O O . LYS A 1 103 ? -0.318 -3.769 2.472 1.00 85.81 103 LYS A O 1
ATOM 784 N N . PRO A 1 104 ? 0.758 -5.381 1.298 1.00 90.69 104 PRO A N 1
ATOM 785 C CA . PRO A 1 104 ? -0.300 -5.519 0.307 1.00 90.69 104 PRO A CA 1
ATOM 786 C C . PRO A 1 104 ? -1.536 -6.118 0.976 1.00 90.69 104 PRO A C 1
ATOM 788 O O . PRO A 1 104 ? -1.421 -7.028 1.804 1.00 90.69 104 PRO A O 1
ATOM 791 N N . TRP A 1 105 ? -2.703 -5.592 0.629 1.00 93.50 105 TRP A N 1
ATOM 792 C CA . TRP A 1 105 ? -3.979 -6.031 1.179 1.00 93.50 105 TRP A CA 1
ATOM 793 C C . TRP A 1 105 ? -4.962 -6.282 0.048 1.00 93.50 105 TRP A C 1
ATOM 795 O O . TRP A 1 105 ? -5.266 -5.374 -0.725 1.00 93.50 105 TRP A O 1
ATOM 805 N N . ASP A 1 106 ? -5.446 -7.517 -0.028 1.00 92.94 106 ASP A N 1
ATOM 806 C CA . ASP A 1 106 ? -6.526 -7.917 -0.919 1.00 92.94 106 ASP A CA 1
ATOM 807 C C . ASP A 1 106 ? -7.709 -8.351 -0.044 1.00 92.94 106 ASP A C 1
ATOM 809 O O . ASP A 1 106 ? -7.561 -9.308 0.724 1.00 92.94 106 ASP A O 1
ATOM 813 N N . PRO A 1 107 ? -8.833 -7.618 -0.061 1.00 93.12 107 PRO A N 1
ATOM 814 C CA . PRO A 1 107 ? -9.932 -7.845 0.861 1.00 93.12 107 PRO A CA 1
ATOM 815 C C . PRO A 1 107 ? -10.669 -9.168 0.574 1.00 93.12 107 PRO A C 1
ATOM 817 O O . PRO A 1 107 ? -11.288 -9.296 -0.484 1.00 93.12 107 PRO A O 1
ATOM 820 N N . PRO A 1 108 ? -10.705 -10.144 1.507 1.00 91.75 108 PRO A N 1
ATOM 821 C CA . PRO A 1 108 ? -11.635 -11.264 1.418 1.00 91.75 108 PRO A CA 1
ATOM 822 C C . PRO A 1 108 ? -13.101 -10.827 1.278 1.00 91.75 108 PRO A C 1
ATOM 824 O O . PRO A 1 108 ? -13.554 -9.883 1.922 1.00 91.75 108 PRO A O 1
ATOM 827 N N . ALA A 1 109 ? -13.884 -11.579 0.499 1.00 90.12 109 ALA A N 1
ATOM 828 C CA . ALA A 1 109 ? -15.303 -11.286 0.267 1.00 90.12 109 ALA A CA 1
ATOM 829 C C . ALA A 1 109 ? -16.134 -11.202 1.566 1.00 90.12 109 ALA A C 1
ATOM 831 O O . ALA A 1 109 ? -17.061 -10.405 1.658 1.00 9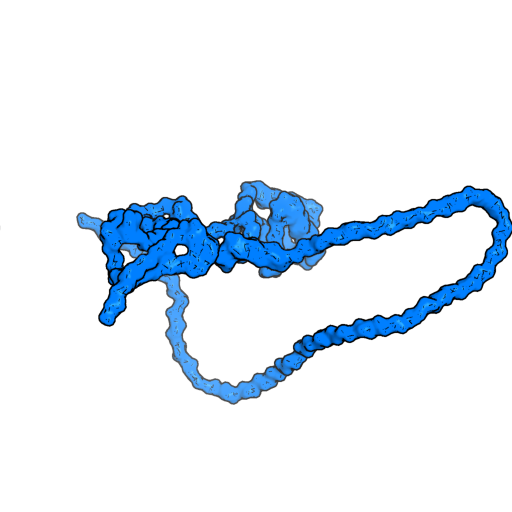0.12 109 ALA A O 1
ATOM 832 N N . ASN A 1 110 ? -15.754 -11.970 2.592 1.00 92.69 110 ASN A N 1
ATOM 833 C CA . ASN A 1 110 ? -16.502 -12.086 3.847 1.00 92.69 110 ASN A CA 1
ATOM 834 C C . ASN A 1 110 ? -16.100 -11.038 4.906 1.00 92.69 110 ASN A C 1
ATOM 836 O O . ASN A 1 110 ? -16.500 -11.158 6.062 1.00 92.69 110 ASN A O 1
ATOM 840 N N . ILE A 1 111 ? -15.294 -10.025 4.563 1.00 92.75 111 ILE A N 1
ATOM 841 C CA . ILE A 1 111 ? -14.804 -9.026 5.535 1.00 92.75 111 ILE A CA 1
ATOM 842 C C . ILE A 1 111 ? -15.933 -8.271 6.229 1.00 92.75 111 ILE A C 1
ATOM 844 O O . ILE A 1 111 ? -15.857 -7.985 7.422 1.00 92.75 111 ILE A O 1
ATOM 848 N N . GLU A 1 112 ? -16.969 -7.890 5.488 1.00 92.56 112 GLU A N 1
ATOM 849 C CA . GLU A 1 112 ? -18.053 -7.089 6.062 1.00 92.56 112 GLU A CA 1
ATOM 850 C C . GLU A 1 112 ? -18.775 -7.866 7.172 1.00 92.56 112 GLU A C 1
ATOM 852 O O . GLU A 1 112 ? -19.112 -7.301 8.216 1.00 92.56 112 GLU A O 1
ATOM 857 N N . GLU A 1 113 ? -18.938 -9.175 6.979 1.00 92.81 113 GLU A N 1
ATOM 858 C CA . GLU A 1 113 ? -19.528 -10.087 7.956 1.00 92.81 113 GLU A CA 1
ATOM 859 C C . GLU A 1 113 ? -18.601 -10.296 9.154 1.00 92.81 113 GLU A C 1
ATOM 861 O O . GLU A 1 113 ? -19.052 -10.202 10.296 1.00 92.81 113 GLU A O 1
ATOM 866 N N . THR A 1 114 ? -17.299 -10.513 8.928 1.00 92.62 114 THR A N 1
ATOM 867 C CA . THR A 1 114 ? -16.343 -10.698 10.033 1.00 92.62 114 THR A CA 1
ATOM 868 C C . THR A 1 114 ? -16.270 -9.460 10.919 1.00 92.62 114 THR A C 1
ATOM 870 O O . THR A 1 114 ? -16.339 -9.583 12.141 1.00 92.62 114 THR A O 1
ATOM 873 N N . ILE A 1 115 ? -16.230 -8.262 10.333 1.00 93.19 115 ILE A N 1
ATOM 874 C CA . ILE A 1 115 ? -16.245 -7.004 11.090 1.00 93.19 115 ILE A CA 1
ATOM 875 C C . ILE A 1 115 ? -17.560 -6.851 11.857 1.00 93.19 115 ILE A C 1
ATOM 877 O O . ILE A 1 115 ? -17.538 -6.516 13.040 1.00 93.19 115 ILE A O 1
ATOM 881 N N . SER A 1 116 ? -18.698 -7.141 11.222 1.00 92.81 116 SER A N 1
ATOM 882 C CA . SER A 1 116 ? -20.009 -7.062 11.882 1.00 92.81 116 SER A CA 1
ATOM 883 C C . SER A 1 116 ? -20.105 -8.024 13.075 1.00 92.81 116 SER A C 1
ATOM 885 O O . SER A 1 116 ? -20.623 -7.649 14.129 1.00 92.81 116 SER A O 1
ATOM 887 N N . ASN A 1 117 ? -19.532 -9.226 12.961 1.00 93.44 117 ASN A N 1
ATOM 888 C CA . ASN A 1 117 ? -19.456 -10.205 14.050 1.00 93.44 117 ASN A CA 1
ATOM 889 C C . ASN A 1 117 ? -18.559 -9.716 15.199 1.00 93.44 117 ASN A C 1
ATOM 891 O O . ASN A 1 117 ? -18.937 -9.821 16.369 1.00 93.44 117 ASN A O 1
ATOM 895 N N . ILE A 1 118 ? -17.400 -9.129 14.883 1.00 93.25 118 ILE A N 1
ATOM 896 C CA . ILE A 1 118 ? -16.483 -8.562 15.882 1.00 93.25 118 ILE A CA 1
ATOM 897 C C . ILE A 1 118 ? -17.156 -7.399 16.620 1.00 93.25 118 ILE A C 1
ATOM 899 O O . ILE A 1 118 ? -17.140 -7.371 17.853 1.00 93.25 118 ILE A O 1
ATOM 903 N N . CYS A 1 119 ? -17.795 -6.477 15.899 1.00 91.50 119 CYS A N 1
ATOM 904 C CA . CYS A 1 119 ? -18.531 -5.358 16.489 1.00 91.50 119 CYS A CA 1
ATOM 905 C C . CYS A 1 119 ? -19.670 -5.847 17.394 1.00 91.50 119 CYS A C 1
ATOM 907 O O . CYS A 1 119 ? -19.777 -5.396 18.536 1.00 91.50 119 CYS A O 1
ATOM 909 N N . SER A 1 120 ? -20.435 -6.845 16.942 1.00 90.75 120 SER A N 1
ATOM 910 C CA . SER A 1 120 ? -21.515 -7.455 17.729 1.00 90.75 120 SER A CA 1
ATOM 911 C C . SER A 1 120 ? -20.989 -8.104 19.015 1.00 90.75 120 SER A C 1
ATOM 913 O O . SER A 1 120 ? -21.570 -7.916 20.082 1.00 90.75 120 SER A O 1
ATOM 915 N N . SER A 1 121 ? -19.836 -8.786 18.961 1.00 90.44 121 SER A N 1
ATOM 916 C CA . SER A 1 121 ? -19.194 -9.386 20.146 1.00 90.44 121 SER A CA 1
ATOM 917 C C . SER A 1 121 ? -18.781 -8.358 21.209 1.00 90.44 121 SER A C 1
ATOM 919 O O . SER A 1 121 ? -18.641 -8.692 22.386 1.00 90.44 121 SER A O 1
ATOM 921 N N . LYS A 1 122 ? -18.579 -7.101 20.796 1.00 87.44 122 LYS A N 1
ATOM 922 C CA . LYS A 1 122 ? -18.232 -5.968 21.661 1.00 87.44 122 LYS A CA 1
ATOM 923 C C . LYS A 1 122 ? -19.436 -5.085 22.005 1.00 87.44 122 LYS A C 1
ATOM 925 O O . LYS A 1 122 ? -19.252 -4.085 22.691 1.00 87.44 122 LYS A O 1
ATOM 930 N N . GLY A 1 123 ? -20.643 -5.461 21.573 1.00 84.56 123 GLY A N 1
ATOM 931 C CA . GLY A 1 123 ? -21.888 -4.745 21.865 1.00 84.56 123 GLY A CA 1
ATOM 932 C C . GLY A 1 123 ? -22.118 -3.487 21.022 1.00 84.56 123 GLY A C 1
ATOM 933 O O . GLY A 1 123 ? -22.850 -2.603 21.457 1.00 84.56 123 GLY A O 1
ATOM 934 N N . LEU A 1 124 ? -21.491 -3.379 19.847 1.00 84.94 124 LEU A N 1
ATOM 935 C CA . LEU A 1 124 ? -21.648 -2.240 18.939 1.00 84.94 124 LEU A CA 1
ATOM 936 C C . LEU A 1 124 ? -22.627 -2.569 17.809 1.00 84.94 124 LEU A C 1
ATOM 938 O O . LEU A 1 124 ? -22.556 -3.641 17.208 1.00 84.94 124 LEU A O 1
ATOM 942 N N . ASN A 1 125 ? -23.500 -1.611 17.490 1.00 84.00 125 ASN A N 1
ATOM 943 C CA . ASN A 1 125 ? -24.369 -1.687 16.316 1.00 84.00 125 ASN A CA 1
ATOM 944 C C . ASN A 1 125 ? -23.585 -1.378 15.031 1.00 84.00 125 ASN A C 1
ATOM 946 O O . ASN A 1 125 ? -22.534 -0.742 15.063 1.00 84.00 125 ASN A O 1
ATOM 950 N N . ASN A 1 126 ? -24.129 -1.799 13.887 1.00 75.69 126 ASN A N 1
ATOM 951 C CA . ASN A 1 126 ? -23.478 -1.661 12.578 1.00 75.69 126 ASN A CA 1
ATOM 952 C C . ASN A 1 126 ? -23.185 -0.215 12.152 1.00 75.69 126 ASN A C 1
ATOM 954 O O . ASN A 1 126 ? -22.242 -0.016 11.391 1.00 75.69 126 ASN A O 1
ATOM 958 N N . ASP A 1 127 ? -23.955 0.747 12.660 1.00 79.25 127 ASP A N 1
ATOM 959 C CA . ASP A 1 127 ? -23.835 2.177 12.347 1.00 79.25 127 ASP A CA 1
ATOM 960 C C . ASP A 1 127 ? -23.435 3.005 13.580 1.00 79.25 127 ASP A C 1
ATOM 962 O O . ASP A 1 127 ? -23.570 4.224 13.588 1.00 79.25 127 ASP A O 1
ATOM 966 N N . ALA A 1 128 ? -22.986 2.350 14.657 1.00 86.25 128 ALA A N 1
ATOM 967 C CA . ALA A 1 128 ? -22.582 3.052 15.868 1.00 86.25 128 ALA A CA 1
ATOM 968 C C . ALA A 1 128 ? -21.250 3.790 15.671 1.00 86.25 128 ALA A C 1
ATOM 970 O O . ALA A 1 128 ? -20.319 3.283 15.033 1.00 86.25 128 ALA A O 1
ATOM 971 N N . GLU A 1 129 ? -21.159 4.967 16.281 1.00 89.81 129 GLU A N 1
ATOM 972 C CA . GLU A 1 129 ? -19.915 5.712 16.444 1.00 89.81 129 GLU A CA 1
ATOM 973 C C . GLU A 1 129 ? -19.102 5.167 17.627 1.00 89.81 129 GLU A C 1
ATOM 975 O O . GLU A 1 129 ? -19.628 4.589 18.586 1.00 89.81 129 GLU A O 1
ATOM 980 N N . PHE A 1 130 ? -17.783 5.320 17.548 1.00 89.69 130 PHE A N 1
ATOM 981 C CA . PHE A 1 130 ? -16.854 4.908 18.590 1.00 89.69 130 PHE A CA 1
ATOM 982 C C . PHE A 1 130 ? -16.678 6.015 19.638 1.00 89.69 130 PHE A C 1
ATOM 984 O O . PHE A 1 130 ? -15.693 6.751 19.604 1.00 89.69 130 PHE A O 1
ATOM 991 N N . ASP A 1 131 ? -17.583 6.084 20.615 1.00 84.12 131 ASP A N 1
ATOM 992 C CA . ASP A 1 131 ? -17.485 7.064 21.712 1.00 84.12 131 ASP A CA 1
ATOM 993 C C . ASP A 1 131 ? -16.282 6.814 22.635 1.00 84.12 131 ASP A C 1
ATOM 995 O O . ASP A 1 131 ? -15.577 7.733 23.056 1.00 84.12 131 ASP A O 1
ATOM 999 N N . ALA A 1 132 ? -16.036 5.547 22.978 1.00 90.00 132 ALA A N 1
ATOM 1000 C CA . ALA A 1 132 ? -14.992 5.173 23.923 1.00 90.00 132 ALA A CA 1
ATOM 1001 C C . ALA A 1 132 ? -13.708 4.729 23.207 1.00 90.00 132 ALA A C 1
ATOM 1003 O O . ALA A 1 132 ? -13.697 3.834 22.361 1.00 90.00 132 ALA A O 1
ATOM 1004 N N . LEU A 1 133 ? -12.572 5.296 23.620 1.00 90.88 133 LEU A N 1
ATOM 1005 C CA . LEU A 1 133 ? -11.269 4.932 23.056 1.00 90.88 133 LEU A CA 1
ATOM 1006 C C . LEU A 1 133 ? -10.906 3.461 23.332 1.00 90.88 133 LEU A C 1
ATOM 1008 O O . LEU A 1 133 ? -10.279 2.807 22.499 1.00 90.88 133 LEU A O 1
ATOM 1012 N N . GLU A 1 134 ? -11.326 2.928 24.482 1.00 92.56 134 GLU A N 1
ATOM 1013 C CA . GLU A 1 134 ? -11.088 1.532 24.863 1.00 92.56 134 GLU A CA 1
ATOM 1014 C C . GLU A 1 134 ? -11.854 0.548 23.974 1.00 92.56 134 GLU A C 1
ATOM 1016 O O . GLU A 1 134 ? -11.296 -0.474 23.568 1.00 92.56 134 GLU A O 1
ATOM 1021 N N . THR A 1 135 ? -13.105 0.863 23.618 1.00 91.31 135 THR A N 1
ATOM 1022 C CA . THR A 1 135 ? -13.912 0.009 22.736 1.00 91.31 135 THR A CA 1
ATOM 1023 C C . THR A 1 135 ? -13.351 0.035 21.320 1.00 91.31 135 THR A C 1
ATOM 1025 O O . THR A 1 135 ? -13.145 -1.029 20.734 1.00 91.31 135 THR A O 1
ATOM 1028 N N . LYS A 1 136 ? -12.980 1.220 20.814 1.00 93.06 136 LYS A N 1
ATOM 1029 C CA . LYS A 1 136 ? -12.288 1.375 19.525 1.00 93.06 136 LYS A CA 1
ATOM 1030 C C . LYS A 1 136 ? -11.002 0.556 19.474 1.00 93.06 136 LYS A C 1
ATOM 1032 O O . LYS A 1 136 ? -10.786 -0.205 18.533 1.00 93.06 136 LYS A O 1
ATOM 1037 N N . PHE A 1 137 ? -10.162 0.661 20.502 1.00 94.38 137 PHE A N 1
ATOM 1038 C CA . PHE A 1 137 ? -8.923 -0.111 20.584 1.00 94.38 137 PHE A CA 1
ATOM 1039 C C . PHE A 1 137 ? -9.184 -1.623 20.618 1.00 94.38 137 PHE A C 1
ATOM 1041 O O . PHE A 1 137 ? -8.522 -2.375 19.902 1.00 94.38 137 PHE A O 1
ATOM 1048 N N . ALA A 1 138 ? -10.160 -2.077 21.408 1.00 94.12 138 ALA A N 1
ATOM 1049 C CA . ALA A 1 138 ? -10.504 -3.493 21.511 1.00 94.12 138 ALA A CA 1
ATOM 1050 C C . ALA A 1 138 ? -11.015 -4.075 20.182 1.00 94.12 138 ALA A C 1
ATOM 1052 O O . ALA A 1 138 ? -10.654 -5.202 19.840 1.00 94.12 138 ALA A O 1
ATOM 1053 N N . VAL A 1 139 ? -11.818 -3.312 19.432 1.00 94.25 139 VAL A N 1
ATOM 1054 C CA . VAL A 1 139 ? -12.304 -3.706 18.100 1.00 94.25 139 VAL A CA 1
ATOM 1055 C C . VAL A 1 139 ? -11.151 -3.770 17.105 1.00 94.25 139 VAL A C 1
ATOM 1057 O O . VAL A 1 139 ? -10.957 -4.806 16.479 1.00 94.25 139 VAL A O 1
ATOM 1060 N N . LEU A 1 140 ? -10.329 -2.718 17.012 1.00 94.94 140 LEU A N 1
ATOM 1061 C CA . LEU A 1 140 ? -9.183 -2.689 16.095 1.00 94.94 140 LEU A CA 1
ATOM 1062 C C . LEU A 1 140 ? -8.192 -3.825 16.373 1.00 94.94 140 LEU A C 1
ATOM 1064 O O . LEU A 1 140 ? -7.662 -4.426 15.439 1.00 94.94 140 LEU A O 1
ATOM 1068 N N . LYS A 1 141 ? -7.972 -4.153 17.650 1.00 95.75 141 LYS A N 1
ATOM 1069 C CA . LYS A 1 141 ? -7.129 -5.281 18.049 1.00 95.75 141 LYS A CA 1
ATOM 1070 C C . LYS A 1 141 ? -7.711 -6.619 17.583 1.00 95.75 141 LYS A C 1
ATOM 1072 O O . LYS A 1 141 ? -6.971 -7.417 17.019 1.00 95.75 141 LYS A O 1
ATOM 1077 N N . ALA A 1 142 ? -9.009 -6.848 17.783 1.00 95.31 142 ALA A N 1
ATOM 1078 C CA . ALA A 1 142 ? -9.674 -8.068 17.324 1.00 95.31 142 ALA A CA 1
ATOM 1079 C C . ALA A 1 142 ? -9.653 -8.183 15.790 1.00 95.31 142 ALA A C 1
ATOM 1081 O O . ALA A 1 142 ? -9.346 -9.243 15.256 1.00 95.31 142 ALA A O 1
ATOM 1082 N N . CYS A 1 143 ? -9.880 -7.079 15.070 1.00 94.19 143 CYS A N 1
ATOM 1083 C CA . CYS A 1 143 ? -9.752 -7.059 13.613 1.00 94.19 143 CYS A CA 1
ATOM 1084 C C . CYS A 1 143 ? -8.334 -7.427 13.155 1.00 94.19 143 CYS A C 1
ATOM 1086 O O . CYS A 1 143 ? -8.185 -8.188 12.201 1.00 94.19 143 CYS A O 1
ATOM 1088 N N . TYR A 1 144 ? -7.299 -6.927 13.837 1.00 94.50 144 TYR A N 1
ATOM 1089 C CA . TYR A 1 144 ? -5.912 -7.280 13.535 1.00 94.50 144 TYR A CA 1
ATOM 1090 C C . TYR A 1 144 ? -5.608 -8.759 13.812 1.00 94.50 144 TYR A C 1
ATOM 1092 O O . TYR A 1 144 ? -4.886 -9.382 13.039 1.00 94.50 144 TYR A O 1
ATOM 1100 N N . GLU A 1 145 ? -6.149 -9.332 14.887 1.00 95.00 145 GLU A N 1
ATOM 1101 C CA . GLU A 1 145 ? -5.967 -10.753 15.215 1.00 95.00 145 GLU A CA 1
ATOM 1102 C C . GLU A 1 145 ? -6.600 -11.673 14.154 1.00 95.00 145 GLU A C 1
ATOM 1104 O O . GLU A 1 145 ? -5.975 -12.658 13.765 1.00 95.00 145 GLU A O 1
ATOM 1109 N N . GLU A 1 146 ? -7.772 -11.314 13.624 1.00 92.62 146 GLU A N 1
ATOM 1110 C CA . GLU A 1 146 ? -8.481 -12.090 12.593 1.00 92.62 146 GLU A CA 1
ATOM 1111 C C . GLU A 1 146 ? -7.892 -11.907 11.182 1.00 92.62 146 GLU A C 1
ATOM 1113 O O . GLU A 1 146 ? -7.704 -12.867 10.437 1.00 92.62 146 GLU A O 1
ATOM 1118 N N . THR A 1 147 ? -7.595 -10.666 10.787 1.00 91.25 147 THR A N 1
ATOM 1119 C CA . THR A 1 147 ? -7.174 -10.342 9.408 1.00 91.25 147 THR A CA 1
ATOM 1120 C C . THR A 1 147 ? -5.657 -10.306 9.224 1.00 91.25 147 THR A C 1
ATOM 1122 O O . THR A 1 147 ? -5.149 -10.430 8.107 1.00 91.25 147 THR A O 1
ATOM 1125 N N . GLY A 1 148 ? -4.905 -10.086 10.304 1.00 91.31 148 GLY A N 1
ATOM 1126 C CA . GLY A 1 148 ? -3.473 -9.804 10.250 1.00 91.31 148 GLY A CA 1
ATOM 1127 C C . GLY A 1 148 ? -3.123 -8.495 9.532 1.00 91.31 148 GLY A C 1
ATOM 1128 O O . GLY A 1 148 ? -1.971 -8.345 9.104 1.00 91.31 148 GLY A O 1
ATOM 1129 N N . TYR A 1 149 ? -4.084 -7.585 9.337 1.00 93.12 149 TYR A N 1
ATOM 1130 C CA . TYR A 1 149 ? -3.881 -6.273 8.721 1.00 93.12 149 TYR A CA 1
ATOM 1131 C C . TYR A 1 149 ? -4.165 -5.161 9.729 1.00 93.12 149 TYR A C 1
ATOM 1133 O O . TYR A 1 149 ? -5.202 -5.157 10.390 1.00 93.12 149 TYR A O 1
ATOM 1141 N N . ASP A 1 150 ? -3.205 -4.256 9.903 1.00 93.12 150 ASP A N 1
ATOM 1142 C CA . ASP A 1 150 ? -3.247 -3.195 10.900 1.00 93.12 150 ASP A CA 1
ATOM 1143 C C . ASP A 1 150 ? -3.656 -1.849 10.301 1.00 93.12 150 ASP A C 1
ATOM 1145 O O . ASP A 1 150 ? -3.335 -1.506 9.163 1.00 93.12 150 ASP A O 1
ATOM 1149 N N . VAL A 1 151 ? -4.343 -1.044 11.112 1.00 93.62 151 VAL A N 1
ATOM 1150 C CA . VAL A 1 151 ? -4.667 0.333 10.742 1.00 93.62 151 VAL A CA 1
ATOM 1151 C C . VAL A 1 151 ? -3.472 1.231 11.067 1.00 93.62 151 VAL A C 1
ATOM 1153 O O . VAL A 1 151 ? -3.046 1.284 12.225 1.00 93.62 151 VAL A O 1
ATOM 1156 N N . PRO A 1 152 ? -2.934 1.988 10.095 1.00 91.81 152 PRO A N 1
ATOM 1157 C CA . PRO A 1 152 ? -1.810 2.874 10.351 1.00 91.81 152 PRO A CA 1
ATOM 1158 C C . PRO A 1 152 ? -2.231 4.065 11.217 1.00 91.81 152 PRO A C 1
ATOM 1160 O O . PRO A 1 152 ? -3.323 4.613 11.071 1.00 91.81 152 PRO A O 1
ATOM 1163 N N . ASN A 1 153 ? -1.304 4.552 12.048 1.00 92.25 153 ASN A N 1
ATOM 1164 C CA . ASN A 1 153 ? -1.548 5.673 12.967 1.00 92.25 153 ASN A CA 1
ATOM 1165 C C . ASN A 1 153 ? -2.104 6.931 12.285 1.00 92.25 153 ASN A C 1
ATOM 1167 O O . ASN A 1 153 ? -2.885 7.665 12.884 1.00 92.25 153 ASN A O 1
ATOM 1171 N N . SER A 1 154 ? -1.718 7.179 11.032 1.00 91.06 154 SER A N 1
ATOM 1172 C CA . SER A 1 154 ? -2.205 8.317 10.250 1.00 91.06 154 SER A CA 1
ATOM 1173 C C . SER A 1 154 ? -3.694 8.239 9.923 1.00 91.06 154 SER A C 1
ATOM 1175 O O . SER A 1 154 ? -4.284 9.281 9.697 1.00 91.06 154 SER A O 1
ATOM 1177 N N . LEU A 1 155 ? -4.295 7.047 9.895 1.00 92.31 155 LEU A N 1
ATOM 1178 C CA . LEU A 1 155 ? -5.708 6.831 9.553 1.00 92.31 155 LEU A CA 1
ATOM 1179 C C . LEU A 1 155 ? -6.573 6.511 10.781 1.00 92.31 155 LEU A C 1
ATOM 1181 O O . LEU A 1 155 ? -7.781 6.377 10.669 1.00 92.31 155 LEU A O 1
ATOM 1185 N N . LEU A 1 156 ? -5.996 6.431 11.985 1.00 93.69 156 LEU A N 1
ATOM 1186 C CA . LEU A 1 156 ? -6.784 6.143 13.190 1.00 93.69 156 LEU A CA 1
ATOM 1187 C C . LEU A 1 156 ? -7.831 7.221 13.492 1.00 93.69 156 LEU A C 1
ATOM 1189 O O . LEU A 1 156 ? -8.870 6.910 14.067 1.00 93.69 156 LEU A O 1
ATOM 1193 N N . HIS A 1 157 ? -7.561 8.474 13.126 1.00 92.69 157 HIS A N 1
ATOM 1194 C CA . HIS A 1 157 ? -8.491 9.581 13.342 1.00 92.69 157 HIS A CA 1
ATOM 1195 C C . HIS A 1 157 ? -9.652 9.590 12.341 1.00 92.69 157 HIS A C 1
ATOM 1197 O O . HIS A 1 157 ? -10.689 10.141 12.660 1.00 92.69 157 HIS A O 1
ATOM 1203 N N . THR A 1 158 ? -9.505 8.968 11.165 1.00 93.62 158 THR A N 1
ATOM 1204 C CA . THR A 1 158 ? -10.561 8.948 10.138 1.00 93.62 158 THR A CA 1
ATOM 1205 C C . THR A 1 158 ? -11.621 7.879 10.392 1.00 93.62 158 THR A C 1
ATOM 1207 O O . THR A 1 158 ? -12.606 7.824 9.673 1.00 93.62 158 THR A O 1
ATOM 1210 N N . ILE A 1 159 ? -11.392 6.981 11.355 1.00 94.12 159 ILE A N 1
ATOM 1211 C CA . ILE A 1 159 ? -12.318 5.898 11.698 1.00 94.12 159 ILE A CA 1
ATOM 1212 C C . ILE A 1 159 ? -13.130 6.339 12.913 1.00 94.12 159 ILE A C 1
ATOM 1214 O O . ILE A 1 159 ? -12.692 6.138 14.050 1.00 94.12 159 ILE A O 1
ATOM 1218 N N . GLU A 1 160 ? -14.282 6.956 12.686 1.00 92.75 160 GLU A N 1
ATOM 1219 C CA . GLU A 1 160 ? -15.178 7.421 13.754 1.00 92.75 160 GLU A CA 1
ATOM 1220 C C . GLU A 1 160 ? -16.347 6.454 13.956 1.00 92.75 160 GLU A C 1
ATOM 1222 O O . GLU A 1 160 ? -16.772 6.239 15.089 1.00 92.75 160 GLU A O 1
ATOM 1227 N N . SER A 1 161 ? -16.776 5.772 12.893 1.00 93.12 161 SER A N 1
ATOM 1228 C CA . SER A 1 161 ? -17.884 4.816 12.907 1.00 93.12 161 SER A CA 1
ATOM 1229 C C . SER A 1 161 ? -17.482 3.402 12.471 1.00 93.12 161 SER A C 1
ATOM 1231 O O . SER A 1 161 ? -16.435 3.163 11.855 1.00 93.12 161 SER A O 1
ATOM 1233 N N . VAL A 1 162 ? -18.354 2.430 12.758 1.00 92.94 162 VAL A N 1
ATOM 1234 C CA . VAL A 1 162 ? -18.225 1.054 12.241 1.00 92.94 162 VAL A CA 1
ATOM 1235 C C . VAL A 1 162 ? -18.327 1.015 10.706 1.00 92.94 162 VAL A C 1
ATOM 1237 O O . VAL A 1 162 ? -17.687 0.172 10.070 1.00 92.94 162 VAL A O 1
ATOM 1240 N N . ALA A 1 163 ? -19.063 1.945 10.092 1.00 93.19 163 ALA A N 1
ATOM 1241 C CA . ALA A 1 163 ? -19.139 2.073 8.639 1.00 93.19 163 ALA A CA 1
ATOM 1242 C C . ALA A 1 163 ? -17.777 2.457 8.032 1.00 93.19 163 ALA A C 1
ATOM 1244 O O . ALA A 1 163 ? -17.337 1.818 7.072 1.00 93.19 163 ALA A O 1
ATOM 1245 N N . ASP A 1 164 ? -17.061 3.405 8.646 1.00 93.69 164 ASP A N 1
ATOM 1246 C CA . ASP A 1 164 ? -15.714 3.805 8.207 1.00 93.69 164 ASP A CA 1
ATOM 1247 C C . ASP A 1 164 ? -14.725 2.643 8.313 1.00 93.69 164 ASP A C 1
ATOM 1249 O O . ASP A 1 164 ? -13.880 2.440 7.437 1.00 93.69 164 ASP A O 1
ATOM 1253 N N . LEU A 1 165 ? -14.857 1.835 9.370 1.00 93.94 165 LEU A N 1
ATOM 1254 C CA . LEU A 1 165 ? -14.045 0.638 9.565 1.00 93.94 165 LEU A CA 1
ATOM 1255 C C . LEU A 1 165 ? -14.284 -0.387 8.445 1.00 93.94 165 LEU A C 1
ATOM 1257 O O . LEU A 1 165 ? -13.325 -0.914 7.876 1.00 93.94 165 LEU A O 1
ATOM 1261 N N . LYS A 1 166 ? -15.550 -0.652 8.096 1.00 93.88 166 LYS A N 1
ATOM 1262 C CA . LYS A 1 166 ? -15.907 -1.543 6.978 1.00 93.88 166 LYS A CA 1
ATOM 1263 C C . LYS A 1 166 ? -15.355 -1.015 5.659 1.00 93.88 166 LYS A C 1
ATOM 1265 O O . LYS A 1 166 ? -14.764 -1.777 4.894 1.00 93.88 166 LYS A O 1
ATOM 1270 N N . GLN A 1 167 ? -15.493 0.288 5.413 1.00 94.56 167 GLN A N 1
ATOM 1271 C CA . GLN A 1 167 ? -14.960 0.922 4.214 1.00 94.56 167 GLN A CA 1
ATOM 1272 C C . GLN A 1 167 ? -13.437 0.784 4.138 1.00 94.56 167 GLN A C 1
ATOM 1274 O O . GLN A 1 167 ? -12.927 0.408 3.085 1.00 94.56 167 GLN A O 1
ATOM 1279 N N . PHE A 1 168 ? -12.721 1.001 5.244 1.00 95.19 168 PHE A N 1
ATOM 1280 C CA . PHE A 1 168 ? -11.270 0.836 5.305 1.00 95.19 168 PHE A CA 1
ATOM 1281 C C . PHE A 1 168 ? -10.836 -0.575 4.889 1.00 95.19 168 PHE A C 1
ATOM 1283 O O . PHE A 1 168 ? -10.052 -0.723 3.952 1.00 95.19 168 PHE A O 1
ATOM 1290 N N . TYR A 1 169 ? -11.381 -1.622 5.513 1.00 94.81 169 TYR A N 1
ATOM 1291 C CA . TYR A 1 169 ? -10.967 -2.992 5.185 1.00 94.81 169 TYR A CA 1
ATOM 1292 C C . TYR A 1 169 ? -11.440 -3.463 3.808 1.00 94.81 169 TYR A C 1
ATOM 1294 O O . TYR A 1 169 ? -10.835 -4.379 3.257 1.00 94.81 169 TYR A O 1
ATOM 1302 N N . LYS A 1 170 ? -12.467 -2.833 3.229 1.00 94.69 170 LYS A N 1
ATOM 1303 C CA . LYS A 1 170 ? -12.909 -3.085 1.851 1.00 94.69 170 LYS A CA 1
ATOM 1304 C C . LYS A 1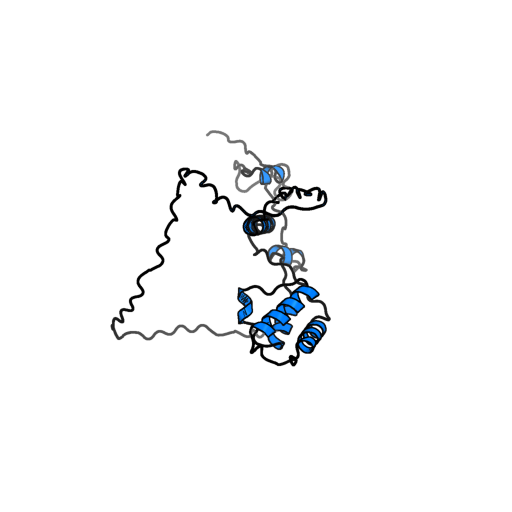 170 ? -11.979 -2.469 0.804 1.00 94.69 170 LYS A C 1
ATOM 1306 O O . LYS A 1 170 ? -11.995 -2.907 -0.344 1.00 94.69 170 LYS A O 1
ATOM 1311 N N . THR A 1 171 ? -11.187 -1.455 1.158 1.00 94.06 171 THR A N 1
ATOM 1312 C CA . THR A 1 171 ? -10.256 -0.841 0.202 1.00 94.06 171 THR A CA 1
ATOM 1313 C C . THR A 1 171 ? -9.034 -1.734 -0.042 1.00 94.06 171 THR A C 1
ATOM 1315 O O . THR A 1 171 ? -8.303 -2.019 0.904 1.00 94.06 171 THR A O 1
ATOM 1318 N N . PRO A 1 172 ? -8.772 -2.179 -1.287 1.00 94.00 172 PRO A N 1
ATOM 1319 C CA . PRO A 1 172 ? -7.564 -2.932 -1.601 1.00 94.00 172 PRO A CA 1
ATOM 1320 C C . PRO A 1 172 ? -6.337 -2.016 -1.600 1.00 94.00 172 PRO A C 1
ATOM 1322 O O . PRO A 1 172 ? -6.406 -0.853 -2.009 1.00 94.00 172 PRO A O 1
ATOM 1325 N N . VAL A 1 173 ? -5.192 -2.557 -1.187 1.00 91.69 173 VAL A N 1
ATOM 1326 C CA . VAL A 1 173 ? -3.905 -1.852 -1.182 1.00 91.69 173 VAL A CA 1
ATOM 1327 C C . VAL A 1 173 ? -2.915 -2.618 -2.049 1.00 91.69 173 VAL A C 1
ATOM 1329 O O . VAL A 1 173 ? -2.401 -3.663 -1.647 1.00 91.69 173 VAL A O 1
ATOM 1332 N N . ASP A 1 174 ? -2.627 -2.070 -3.231 1.00 88.50 174 ASP A N 1
ATOM 1333 C CA . ASP A 1 174 ? -1.603 -2.591 -4.136 1.00 88.50 174 ASP A CA 1
ATOM 1334 C C . ASP A 1 174 ? -0.244 -1.933 -3.855 1.00 88.50 174 ASP A C 1
ATOM 1336 O O . ASP A 1 174 ? -0.124 -0.717 -3.692 1.00 88.50 174 ASP A O 1
ATOM 1340 N N . THR A 1 175 ? 0.795 -2.760 -3.811 1.00 86.62 175 THR A N 1
ATOM 1341 C CA . THR A 1 175 ? 2.193 -2.343 -3.661 1.00 86.62 175 THR A CA 1
ATOM 1342 C C . THR A 1 175 ? 2.953 -2.400 -4.985 1.00 86.62 175 THR A C 1
ATOM 1344 O O . THR A 1 175 ? 4.179 -2.301 -4.988 1.00 86.62 175 THR A O 1
ATOM 1347 N N . ALA A 1 176 ? 2.277 -2.624 -6.112 1.00 86.06 176 ALA A N 1
ATOM 1348 C CA . ALA A 1 176 ? 2.901 -2.571 -7.424 1.00 86.06 176 ALA A CA 1
ATOM 1349 C C . ALA A 1 176 ? 3.246 -1.129 -7.805 1.00 86.06 176 ALA A C 1
ATOM 1351 O O . ALA A 1 176 ? 2.492 -0.182 -7.567 1.00 86.06 176 ALA A O 1
ATOM 1352 N N . THR A 1 177 ? 4.399 -0.949 -8.445 1.00 85.25 177 THR A N 1
ATOM 1353 C CA . THR A 1 177 ? 4.727 0.365 -9.010 1.00 85.25 177 THR A CA 1
ATOM 1354 C C . THR A 1 177 ? 3.834 0.660 -10.222 1.00 85.25 177 THR A C 1
ATOM 1356 O O . THR A 1 177 ? 3.448 -0.271 -10.934 1.00 85.25 177 THR A O 1
ATOM 1359 N N . PRO A 1 178 ? 3.559 1.938 -10.549 1.00 86.38 178 PRO A N 1
ATOM 1360 C CA . PRO A 1 178 ? 2.791 2.279 -11.749 1.00 86.38 178 PRO A CA 1
ATOM 1361 C C . PRO A 1 178 ? 3.388 1.673 -13.027 1.00 86.38 178 PRO A C 1
ATOM 1363 O O . PRO A 1 178 ? 2.666 1.248 -13.920 1.00 86.38 178 PRO A O 1
ATOM 1366 N N . PHE A 1 179 ? 4.717 1.572 -13.095 1.00 87.50 179 PHE A N 1
ATOM 1367 C CA . PHE A 1 179 ? 5.415 0.937 -14.210 1.00 87.50 179 PHE A CA 1
ATOM 1368 C C . PHE A 1 179 ? 5.149 -0.573 -14.301 1.00 87.50 179 PHE A C 1
ATOM 1370 O O . PHE A 1 179 ? 4.936 -1.106 -15.387 1.00 87.50 179 PHE A O 1
ATOM 1377 N N . GLU A 1 180 ? 5.125 -1.271 -13.166 1.00 86.62 180 GLU A N 1
ATOM 1378 C CA . GLU A 1 180 ? 4.755 -2.688 -13.123 1.00 86.62 180 GLU A CA 1
ATOM 1379 C C . GLU A 1 180 ? 3.279 -2.904 -13.465 1.00 86.62 180 GLU A C 1
ATOM 1381 O O . GLU A 1 180 ? 2.958 -3.877 -14.147 1.00 86.62 180 GLU A O 1
ATOM 1386 N N . ALA A 1 181 ? 2.395 -1.985 -13.068 1.00 88.56 181 ALA A N 1
ATOM 1387 C CA . ALA A 1 181 ? 0.988 -2.015 -13.461 1.00 88.56 181 ALA A CA 1
ATOM 1388 C C . ALA A 1 181 ? 0.825 -1.880 -14.988 1.00 88.56 181 ALA A C 1
ATOM 1390 O O . ALA A 1 181 ? 0.125 -2.689 -15.599 1.00 88.56 181 ALA A O 1
ATOM 1391 N N . LEU A 1 182 ? 1.556 -0.951 -15.622 1.00 89.31 182 LEU A N 1
ATOM 1392 C CA . LEU A 1 182 ? 1.581 -0.791 -17.085 1.00 89.31 182 LEU A CA 1
ATOM 1393 C C . LEU A 1 182 ? 2.051 -2.054 -17.820 1.00 89.31 182 LEU A C 1
ATOM 1395 O O . LEU A 1 182 ? 1.623 -2.310 -18.940 1.00 89.31 182 LEU A O 1
ATOM 1399 N N . LYS A 1 183 ? 2.926 -2.852 -17.198 1.00 87.94 183 LYS A N 1
ATOM 1400 C CA . LYS A 1 183 ? 3.402 -4.117 -17.771 1.00 87.94 183 LYS A CA 1
ATOM 1401 C C . LYS A 1 183 ? 2.343 -5.226 -17.723 1.00 87.94 183 LYS A C 1
ATOM 1403 O O . LYS A 1 183 ? 2.382 -6.126 -18.556 1.00 87.94 183 LYS A O 1
ATOM 1408 N N . ARG A 1 184 ? 1.452 -5.204 -16.726 1.00 88.31 184 ARG A N 1
ATOM 1409 C CA . ARG A 1 184 ? 0.411 -6.230 -16.527 1.00 88.31 184 ARG A CA 1
ATOM 1410 C C . ARG A 1 184 ? -0.845 -5.966 -17.355 1.00 88.31 184 ARG A C 1
ATOM 1412 O O . ARG A 1 184 ? -1.541 -6.914 -17.697 1.00 88.31 184 ARG A O 1
ATOM 1419 N N . MET A 1 185 ? -1.150 -4.702 -17.637 1.00 89.50 185 MET A N 1
ATOM 1420 C CA . MET A 1 185 ? -2.335 -4.325 -18.408 1.00 89.50 185 MET A CA 1
ATOM 1421 C C . MET A 1 185 ? -2.173 -4.594 -19.907 1.00 89.50 185 MET A C 1
ATOM 1423 O O . MET A 1 185 ? -1.074 -4.531 -20.459 1.00 89.50 185 MET A O 1
ATOM 1427 N N . GLU A 1 186 ? -3.295 -4.827 -20.583 1.00 91.19 186 GLU A N 1
ATOM 1428 C CA . GLU A 1 186 ? -3.336 -4.879 -22.041 1.00 91.19 186 GLU A CA 1
ATOM 1429 C C . GLU A 1 186 ? -3.190 -3.463 -22.609 1.00 91.19 186 GLU A C 1
ATOM 1431 O O . GLU A 1 186 ? -4.086 -2.621 -22.519 1.00 91.19 186 GLU A O 1
ATOM 1436 N N . LEU A 1 187 ? -2.008 -3.183 -23.157 1.00 92.06 187 LEU A N 1
ATOM 1437 C CA . LEU A 1 187 ? -1.688 -1.898 -23.763 1.00 92.06 187 LEU A CA 1
ATOM 1438 C C . LEU A 1 187 ? -2.303 -1.809 -25.174 1.00 92.06 187 LEU A C 1
ATOM 1440 O O . LEU A 1 187 ? -2.331 -2.805 -25.904 1.00 92.06 187 LEU A O 1
ATOM 1444 N N . PRO A 1 188 ? -2.758 -0.619 -25.607 1.00 95.19 188 PRO A N 1
ATOM 1445 C CA . PRO A 1 188 ? -3.145 -0.387 -26.994 1.00 95.19 188 PRO A CA 1
ATOM 1446 C C . PRO A 1 188 ? -2.027 -0.781 -27.968 1.00 95.19 188 PRO A C 1
ATOM 1448 O O . PRO A 1 188 ? -0.850 -0.586 -27.679 1.00 95.19 188 PRO A O 1
ATOM 1451 N N . LYS A 1 189 ? -2.383 -1.274 -29.162 1.00 93.12 189 LYS A N 1
ATOM 1452 C CA . LYS A 1 189 ? -1.415 -1.806 -30.149 1.00 93.12 189 LYS A CA 1
ATOM 1453 C C . LYS A 1 189 ? -0.315 -0.814 -30.561 1.00 93.12 189 LYS A C 1
ATOM 1455 O O . LYS A 1 189 ? 0.738 -1.230 -31.027 1.00 93.12 189 LYS A O 1
ATOM 1460 N N . ASN A 1 190 ? -0.562 0.486 -30.421 1.00 95.25 190 ASN A N 1
ATOM 1461 C CA . ASN A 1 190 ? 0.377 1.565 -30.735 1.00 95.25 190 ASN A CA 1
ATOM 1462 C C . ASN A 1 190 ? 1.294 1.958 -29.562 1.00 95.25 190 ASN A C 1
ATOM 1464 O O . ASN A 1 190 ? 2.142 2.831 -29.734 1.00 95.25 190 ASN A O 1
ATOM 1468 N N . LEU A 1 191 ? 1.118 1.364 -28.380 1.00 91.12 191 LEU A N 1
ATOM 1469 C CA . LEU A 1 191 ? 1.892 1.670 -27.185 1.00 91.12 191 LEU A CA 1
ATOM 1470 C C . LEU A 1 191 ? 2.701 0.443 -26.761 1.00 91.12 191 LEU A C 1
ATOM 1472 O O . LEU A 1 191 ? 2.150 -0.573 -26.350 1.00 91.12 191 LEU A O 1
ATOM 1476 N N . HIS A 1 192 ? 4.026 0.563 -26.823 1.00 88.88 192 HIS A N 1
ATOM 1477 C CA . HIS A 1 192 ? 4.946 -0.471 -26.366 1.00 88.88 192 HIS A CA 1
ATOM 1478 C C . HIS A 1 192 ? 5.817 0.066 -25.230 1.00 88.88 192 HIS A C 1
ATOM 1480 O O . HIS A 1 192 ? 6.537 1.050 -25.398 1.00 88.88 192 HIS A O 1
ATOM 1486 N N . VAL A 1 193 ? 5.753 -0.588 -24.071 1.00 89.69 193 VAL A N 1
ATOM 1487 C CA . VAL A 1 193 ? 6.582 -0.263 -22.906 1.00 89.69 193 VAL A CA 1
ATOM 1488 C C . VAL A 1 193 ? 7.738 -1.252 -22.849 1.00 89.69 193 VAL A C 1
ATOM 1490 O O . VAL A 1 193 ? 7.514 -2.458 -22.805 1.00 89.69 193 VAL A O 1
ATOM 1493 N N . GLN A 1 194 ? 8.973 -0.752 -22.824 1.00 86.75 194 GLN A N 1
ATOM 1494 C CA . GLN A 1 194 ? 10.165 -1.588 -22.672 1.00 86.75 194 GLN A CA 1
ATOM 1495 C C . GLN A 1 194 ? 10.454 -1.794 -21.175 1.00 86.75 194 GLN A C 1
ATOM 1497 O O . GLN A 1 194 ? 10.832 -0.832 -20.503 1.00 86.75 194 GLN A O 1
ATOM 1502 N N . PRO A 1 195 ? 10.261 -3.009 -20.619 1.00 83.38 195 PRO A N 1
ATOM 1503 C CA . PRO A 1 195 ? 10.407 -3.246 -19.183 1.00 83.38 195 PRO A CA 1
ATOM 1504 C C . PRO A 1 195 ? 11.871 -3.239 -18.736 1.00 83.38 195 PRO A C 1
ATOM 1506 O O . PRO A 1 195 ? 12.189 -2.808 -17.627 1.00 83.38 195 PRO A O 1
ATOM 1509 N N . ASP A 1 196 ? 12.756 -3.729 -19.600 1.00 82.88 196 ASP A N 1
ATOM 1510 C CA . ASP A 1 196 ? 14.178 -3.833 -19.335 1.00 82.88 196 ASP A CA 1
ATOM 1511 C C . ASP A 1 196 ? 14.934 -2.690 -19.999 1.00 82.88 196 ASP A C 1
ATOM 1513 O O . ASP A 1 196 ? 14.658 -2.287 -21.126 1.00 82.88 196 ASP A O 1
ATOM 1517 N N . TYR A 1 197 ? 15.924 -2.169 -19.278 1.00 77.56 197 TYR A N 1
ATOM 1518 C CA . TYR A 1 197 ? 16.779 -1.116 -19.797 1.00 77.56 197 TYR A CA 1
ATOM 1519 C C . TYR A 1 197 ? 17.692 -1.683 -20.889 1.00 77.56 197 TYR A C 1
ATOM 1521 O O . TYR A 1 197 ? 18.619 -2.442 -20.592 1.00 77.56 197 TYR A O 1
ATOM 1529 N N . VAL A 1 198 ? 17.449 -1.292 -22.139 1.00 77.81 198 VAL A N 1
ATOM 1530 C CA . VAL A 1 198 ? 18.312 -1.636 -23.272 1.00 77.81 198 VAL A CA 1
ATOM 1531 C C . VAL A 1 198 ? 19.500 -0.677 -23.290 1.00 77.81 198 VAL A C 1
ATOM 1533 O O . VAL A 1 198 ? 19.344 0.539 -23.397 1.00 77.81 198 VAL A O 1
ATOM 1536 N N . ARG A 1 199 ? 20.710 -1.226 -23.152 1.00 80.06 199 ARG A N 1
ATOM 1537 C CA . ARG A 1 199 ? 21.960 -0.477 -23.323 1.00 80.06 199 ARG A CA 1
ATOM 1538 C C . ARG A 1 199 ? 22.494 -0.697 -24.717 1.00 80.06 199 ARG A C 1
ATOM 1540 O O . ARG A 1 199 ? 22.538 -1.827 -25.186 1.00 80.06 199 ARG A O 1
ATOM 1547 N N . PHE A 1 200 ? 22.951 0.387 -25.328 1.00 82.94 200 PHE A N 1
ATOM 1548 C CA . PHE A 1 200 ? 23.675 0.306 -26.580 1.00 82.94 200 PHE A CA 1
ATOM 1549 C C . PHE A 1 200 ? 24.968 -0.498 -26.387 1.00 82.94 200 PHE A C 1
ATOM 1551 O O . PHE A 1 200 ? 25.765 -0.207 -25.491 1.00 82.94 200 PHE A O 1
ATOM 1558 N N . HIS A 1 201 ? 25.162 -1.495 -27.245 1.00 83.75 201 HIS A N 1
ATOM 1559 C CA . HIS A 1 201 ? 26.409 -2.227 -27.397 1.00 83.75 201 HIS A CA 1
ATOM 1560 C C . HIS A 1 201 ? 26.596 -2.485 -28.894 1.00 83.75 201 HIS A C 1
ATOM 1562 O O . HIS A 1 201 ? 25.699 -3.076 -29.495 1.00 83.75 201 HIS A O 1
ATOM 1568 N N . PRO A 1 202 ? 27.715 -2.067 -29.511 1.00 83.12 202 PRO A N 1
ATOM 1569 C CA . PRO A 1 202 ? 27.841 -2.065 -30.970 1.00 83.12 202 PRO A CA 1
ATOM 1570 C C . PRO A 1 202 ? 27.671 -3.457 -31.585 1.00 83.12 202 PRO A C 1
ATOM 1572 O O . PRO A 1 202 ? 27.047 -3.585 -32.627 1.00 83.12 202 PRO A O 1
ATOM 1575 N N . ASP A 1 203 ? 28.149 -4.501 -30.905 1.00 83.38 203 ASP A N 1
ATOM 1576 C CA . ASP A 1 203 ? 28.100 -5.873 -31.432 1.00 83.38 203 ASP A CA 1
ATOM 1577 C C . ASP A 1 203 ? 26.743 -6.571 -31.234 1.00 83.38 203 ASP A C 1
ATOM 1579 O O . ASP A 1 203 ? 26.458 -7.568 -31.890 1.00 83.38 203 ASP A O 1
ATOM 1583 N N . LYS A 1 204 ? 25.916 -6.092 -30.294 1.00 83.00 204 LYS A N 1
ATOM 1584 C CA . LYS A 1 204 ? 24.636 -6.729 -29.919 1.00 83.00 204 LYS A CA 1
ATOM 1585 C C . LYS A 1 204 ? 23.417 -5.936 -30.387 1.00 83.00 204 LYS A C 1
ATOM 1587 O O . LYS A 1 204 ? 22.292 -6.400 -30.217 1.00 83.00 204 LYS A O 1
ATOM 1592 N N . ASP A 1 205 ? 23.627 -4.738 -30.923 1.00 82.00 205 ASP A N 1
ATOM 1593 C CA . ASP A 1 205 ? 22.552 -3.861 -31.363 1.00 82.00 205 ASP A CA 1
ATOM 1594 C C . ASP A 1 205 ? 21.979 -4.320 -32.708 1.00 82.00 205 ASP A C 1
ATOM 1596 O O . ASP A 1 205 ? 22.593 -4.170 -33.764 1.00 82.00 205 ASP A O 1
ATOM 1600 N N . THR A 1 206 ? 20.767 -4.864 -32.653 1.00 82.00 206 THR A N 1
ATOM 1601 C CA . THR A 1 206 ? 20.008 -5.313 -33.821 1.00 82.00 206 THR A CA 1
ATOM 1602 C C . THR A 1 206 ? 19.194 -4.197 -34.474 1.00 82.00 206 THR A C 1
ATOM 1604 O O . THR A 1 206 ? 18.781 -4.361 -35.619 1.00 82.00 206 THR A O 1
ATOM 1607 N N . MET A 1 207 ? 18.959 -3.068 -33.792 1.00 79.62 207 MET A N 1
ATOM 1608 C CA . MET A 1 207 ? 18.062 -2.014 -34.285 1.00 79.62 207 MET A CA 1
ATOM 1609 C C . MET A 1 207 ? 18.761 -1.041 -35.234 1.00 79.62 207 MET A C 1
ATOM 1611 O O . MET A 1 207 ? 18.180 -0.662 -36.249 1.00 79.62 207 MET A O 1
ATOM 1615 N N . PHE A 1 208 ? 20.004 -0.656 -34.930 1.00 83.12 208 PHE A N 1
ATOM 1616 C CA . PHE A 1 208 ? 20.759 0.325 -35.723 1.00 83.12 208 PHE A CA 1
ATOM 1617 C C . PHE A 1 208 ? 22.070 -0.232 -36.291 1.00 83.12 208 PHE A C 1
ATOM 1619 O O . PHE A 1 208 ? 22.937 0.530 -36.718 1.00 83.12 208 PHE A O 1
ATOM 1626 N N . GLY A 1 209 ? 22.237 -1.560 -36.288 1.00 83.19 209 GLY A N 1
ATOM 1627 C CA . GLY A 1 209 ? 23.426 -2.224 -36.833 1.00 83.19 209 GLY A CA 1
ATOM 1628 C C . GLY A 1 209 ? 24.729 -1.777 -36.164 1.00 83.19 209 GLY A C 1
ATOM 1629 O O . GLY A 1 209 ? 25.759 -1.678 -36.827 1.00 83.19 209 GLY A O 1
ATOM 1630 N N . GLY A 1 210 ? 24.674 -1.431 -34.874 1.00 82.81 210 GLY A N 1
ATOM 1631 C CA . GLY A 1 210 ? 25.832 -0.966 -34.111 1.00 82.81 210 GLY A CA 1
ATOM 1632 C C . GLY A 1 210 ? 26.225 0.495 -34.350 1.00 82.81 210 GLY A C 1
ATOM 1633 O O . GLY A 1 210 ? 27.273 0.928 -33.864 1.00 82.81 210 GLY A O 1
ATOM 1634 N N . VAL A 1 211 ? 25.409 1.280 -35.061 1.00 82.94 211 VAL A N 1
ATOM 1635 C CA . VAL A 1 211 ? 25.634 2.717 -35.265 1.00 82.94 211 VAL A CA 1
ATOM 1636 C C . VAL A 1 211 ? 24.859 3.512 -34.215 1.00 82.94 211 VAL A C 1
ATOM 1638 O O . VAL A 1 211 ? 23.633 3.485 -34.176 1.00 82.94 211 VAL A O 1
ATOM 1641 N N . SER A 1 212 ? 25.567 4.257 -33.363 1.00 83.69 212 SER A N 1
ATOM 1642 C CA . SER A 1 212 ? 24.946 5.148 -32.376 1.00 83.69 212 SER A CA 1
ATOM 1643 C C . SER A 1 212 ? 25.024 6.616 -32.792 1.00 83.69 212 SER A C 1
ATOM 1645 O O . SER A 1 212 ? 25.955 7.039 -33.475 1.00 83.69 212 SER A O 1
ATOM 1647 N N . ALA A 1 213 ? 24.077 7.425 -32.304 1.00 83.88 213 ALA A N 1
ATOM 1648 C CA . ALA A 1 213 ? 24.076 8.880 -32.490 1.00 83.88 213 ALA A CA 1
ATOM 1649 C C . ALA A 1 213 ? 25.297 9.585 -31.858 1.00 83.88 213 ALA A C 1
ATOM 1651 O O . ALA A 1 213 ? 25.590 10.732 -32.184 1.00 83.88 213 ALA A O 1
ATOM 1652 N N . PHE A 1 214 ? 26.019 8.900 -30.964 1.00 82.94 214 PHE A N 1
ATOM 1653 C CA . PHE A 1 214 ? 27.186 9.420 -30.253 1.00 82.94 214 PHE A CA 1
ATOM 1654 C C . PHE A 1 214 ? 28.419 8.549 -30.531 1.00 82.94 214 PHE A C 1
ATOM 1656 O O . PHE A 1 214 ? 28.873 7.808 -29.644 1.00 82.94 214 PHE A O 1
ATOM 1663 N N . PRO A 1 215 ? 28.985 8.618 -31.750 1.00 76.44 215 PRO A N 1
ATOM 1664 C CA . PRO A 1 215 ? 30.182 7.864 -32.088 1.00 76.44 215 PRO A CA 1
ATOM 1665 C C . PRO A 1 215 ? 31.332 8.270 -31.154 1.00 76.44 215 PRO A C 1
ATOM 1667 O O . PRO A 1 215 ? 31.493 9.442 -30.821 1.00 76.44 215 PRO A O 1
ATOM 1670 N N . LYS A 1 216 ? 32.141 7.296 -30.718 1.00 81.38 216 LYS A N 1
ATOM 1671 C CA . LYS A 1 216 ? 33.255 7.471 -29.756 1.00 81.38 216 LYS A CA 1
ATOM 1672 C C . LYS A 1 216 ? 32.848 7.742 -28.296 1.00 81.38 216 LYS A C 1
ATOM 1674 O O . LYS A 1 216 ? 33.727 7.930 -27.453 1.00 81.38 216 LYS A O 1
ATOM 1679 N N . SER A 1 217 ? 31.556 7.709 -27.960 1.00 82.62 217 SER A N 1
ATOM 1680 C CA . SER A 1 217 ? 31.112 7.737 -26.560 1.00 82.62 217 SER A CA 1
ATOM 1681 C C . SER A 1 217 ? 31.161 6.337 -25.930 1.00 82.62 217 SER A C 1
ATOM 1683 O O . SER A 1 217 ? 30.785 5.342 -26.546 1.00 82.62 217 SER A O 1
ATOM 1685 N N . SER A 1 218 ? 31.667 6.237 -24.699 1.00 85.38 218 SER A N 1
ATOM 1686 C CA . SER A 1 218 ? 31.712 4.979 -23.939 1.00 85.38 218 SER A CA 1
ATOM 1687 C C . SER A 1 218 ? 30.482 4.826 -23.042 1.00 85.38 218 SER A C 1
ATOM 1689 O O . SER A 1 218 ? 30.149 5.747 -22.293 1.00 85.38 218 SER A O 1
ATOM 1691 N N . THR A 1 219 ? 29.877 3.639 -23.017 1.00 84.62 219 THR A N 1
ATOM 1692 C CA . THR A 1 219 ? 28.790 3.279 -22.095 1.00 84.62 219 THR A CA 1
ATOM 1693 C C . THR A 1 219 ? 29.385 2.718 -20.805 1.00 84.62 219 THR A C 1
ATOM 1695 O O . THR A 1 219 ? 29.527 1.508 -20.624 1.00 84.62 219 THR A O 1
ATOM 1698 N N . ILE A 1 220 ? 29.775 3.616 -19.898 1.00 83.94 220 ILE A N 1
ATOM 1699 C CA . ILE A 1 220 ? 30.431 3.246 -18.638 1.00 83.94 220 ILE A CA 1
ATOM 1700 C C . ILE A 1 220 ? 29.379 2.825 -17.607 1.00 83.94 220 ILE A C 1
ATOM 1702 O O . ILE A 1 220 ? 28.457 3.572 -17.276 1.00 83.94 220 ILE A O 1
ATOM 1706 N N . VAL A 1 221 ? 29.535 1.620 -17.054 1.00 84.00 221 VAL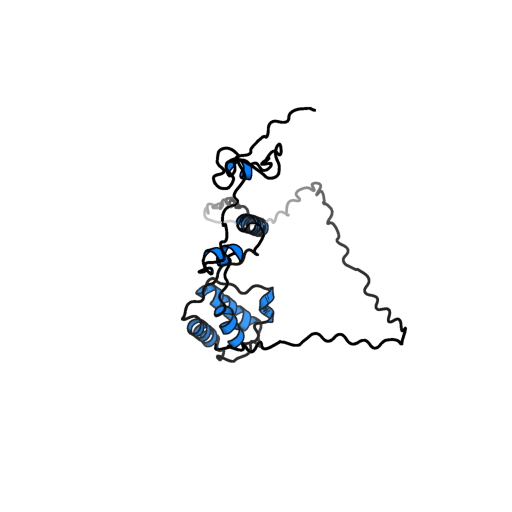 A N 1
ATOM 1707 C CA . VAL A 1 221 ? 28.712 1.128 -15.942 1.00 84.00 221 VAL A CA 1
ATOM 1708 C C . VAL A 1 221 ? 29.463 1.353 -14.634 1.00 84.00 221 VAL A C 1
ATOM 1710 O O . VAL A 1 221 ? 30.329 0.567 -14.266 1.00 84.00 221 VAL A O 1
ATOM 1713 N N . SER A 1 222 ? 29.148 2.443 -13.936 1.00 83.69 222 SER A N 1
ATOM 1714 C CA . SER A 1 222 ? 29.863 2.854 -12.719 1.00 83.69 222 SER A CA 1
ATOM 1715 C C . SER A 1 222 ? 29.554 1.986 -11.490 1.00 83.69 222 SER A C 1
ATOM 1717 O O . SER A 1 222 ? 30.435 1.731 -10.674 1.00 83.69 222 SER A O 1
ATOM 1719 N N . GLY A 1 223 ? 28.316 1.505 -11.337 1.00 83.75 223 GLY A N 1
ATOM 1720 C CA . GLY A 1 223 ? 27.894 0.754 -10.148 1.00 83.75 223 GLY A CA 1
ATOM 1721 C C . GLY A 1 223 ? 28.288 -0.727 -10.176 1.00 83.75 223 GLY A C 1
ATOM 1722 O O . GLY A 1 223 ? 28.015 -1.412 -11.157 1.00 83.75 223 GLY A O 1
ATOM 1723 N N . LEU A 1 224 ? 28.821 -1.264 -9.067 1.00 85.88 224 LEU A N 1
ATOM 1724 C CA . LEU A 1 224 ? 29.225 -2.680 -8.947 1.00 85.88 224 LEU A CA 1
ATOM 1725 C C . LEU A 1 224 ? 28.077 -3.663 -9.240 1.00 85.88 224 LEU A C 1
ATOM 1727 O O . LEU A 1 224 ? 28.260 -4.630 -9.976 1.00 85.88 224 LEU A O 1
ATOM 1731 N N . LYS A 1 225 ? 26.879 -3.404 -8.695 1.00 80.94 225 LYS A N 1
ATOM 1732 C CA . LYS A 1 225 ? 25.678 -4.214 -8.974 1.00 80.94 225 LYS A CA 1
ATOM 1733 C C . LYS A 1 225 ? 25.276 -4.117 -10.448 1.00 80.94 225 LYS A C 1
ATOM 1735 O O . LYS A 1 225 ? 25.007 -5.128 -11.087 1.00 80.94 225 LYS A O 1
ATOM 1740 N N . SER A 1 226 ? 25.287 -2.905 -10.995 1.00 81.50 226 SER A N 1
ATOM 1741 C CA . SER A 1 226 ? 24.922 -2.642 -12.386 1.00 81.50 226 SER A CA 1
ATOM 1742 C C . SER A 1 226 ? 25.908 -3.266 -13.369 1.00 81.50 226 SER A C 1
ATOM 1744 O O . SER A 1 226 ? 25.475 -3.749 -14.403 1.00 81.50 226 SER A O 1
ATOM 1746 N N . ARG A 1 227 ? 27.205 -3.318 -13.039 1.00 83.69 227 ARG A N 1
ATOM 1747 C CA . ARG A 1 227 ? 28.257 -3.922 -13.870 1.00 83.69 227 ARG A CA 1
ATOM 1748 C C . ARG A 1 227 ? 28.115 -5.441 -13.995 1.00 83.69 227 ARG A C 1
ATOM 1750 O O . ARG A 1 227 ? 28.548 -6.002 -14.990 1.00 83.69 227 ARG A O 1
ATOM 1757 N N . LYS A 1 228 ? 27.500 -6.105 -13.007 1.00 83.25 228 LYS A N 1
ATOM 1758 C CA . LYS A 1 228 ? 27.137 -7.530 -13.113 1.00 83.25 228 LYS A CA 1
ATOM 1759 C C . LYS A 1 228 ? 25.933 -7.754 -14.028 1.00 83.25 228 LYS A C 1
ATOM 1761 O O . LYS A 1 228 ? 25.883 -8.761 -14.716 1.00 83.25 228 LYS A O 1
ATOM 1766 N N . LYS A 1 229 ? 24.954 -6.841 -13.998 1.00 81.62 229 LYS A N 1
ATOM 1767 C CA . LYS A 1 229 ? 23.712 -6.957 -14.779 1.00 81.62 229 LYS A CA 1
ATOM 1768 C C . LYS A 1 229 ? 23.883 -6.497 -16.230 1.00 81.62 229 LYS A C 1
ATOM 1770 O O . LYS A 1 229 ? 23.228 -7.032 -17.114 1.00 81.62 229 LYS A O 1
ATOM 1775 N N . TYR A 1 230 ? 24.722 -5.492 -16.461 1.00 83.12 230 TYR A N 1
ATOM 1776 C CA . TYR A 1 230 ? 24.881 -4.844 -17.755 1.00 83.12 230 TYR A CA 1
ATOM 1777 C C . TYR A 1 230 ? 26.346 -4.793 -18.160 1.00 83.12 230 TYR A C 1
ATOM 1779 O O . TYR A 1 230 ? 27.200 -4.334 -17.396 1.00 83.12 230 TYR A O 1
ATOM 1787 N N . GLU A 1 231 ? 26.602 -5.181 -19.400 1.00 83.38 231 GLU A N 1
ATOM 1788 C CA . GLU A 1 231 ? 27.905 -5.023 -20.024 1.00 83.38 231 GLU A CA 1
ATOM 1789 C C . GLU A 1 231 ? 28.152 -3.546 -20.346 1.00 83.38 231 GLU A C 1
ATOM 1791 O O . GLU A 1 231 ? 27.264 -2.817 -20.794 1.00 83.38 231 GLU A O 1
ATOM 1796 N N . GLY A 1 232 ? 29.362 -3.084 -20.041 1.00 85.25 232 GLY A N 1
ATOM 1797 C CA . GLY A 1 232 ? 29.827 -1.764 -20.441 1.00 85.25 232 GLY A CA 1
ATOM 1798 C C . GLY A 1 232 ? 30.571 -1.848 -21.760 1.00 85.25 232 GLY A C 1
ATOM 1799 O O . GLY A 1 232 ? 31.244 -2.841 -22.023 1.00 85.25 232 GLY A O 1
ATOM 1800 N N . TYR A 1 233 ? 30.504 -0.776 -22.540 1.00 86.88 233 TYR A N 1
ATOM 1801 C CA . TYR A 1 233 ? 31.258 -0.650 -23.780 1.00 86.88 233 TYR A CA 1
ATOM 1802 C C . TYR A 1 233 ? 32.250 0.510 -23.679 1.00 86.88 233 TYR A C 1
ATOM 1804 O O . TYR A 1 233 ? 31.886 1.626 -23.295 1.00 86.88 233 TYR A O 1
ATOM 1812 N N . SER A 1 234 ? 33.509 0.253 -24.034 1.00 86.38 234 SER A N 1
ATOM 1813 C CA . SER A 1 234 ? 34.546 1.281 -24.118 1.00 86.38 234 SER A CA 1
ATOM 1814 C C . SER A 1 234 ? 34.836 1.592 -25.579 1.00 86.38 234 SER A C 1
ATOM 1816 O O . SER A 1 234 ? 35.373 0.757 -26.305 1.00 86.38 234 SER A O 1
ATOM 1818 N N . ALA A 1 235 ? 34.479 2.799 -26.013 1.00 85.00 235 ALA A N 1
ATOM 1819 C CA . ALA A 1 235 ? 34.747 3.236 -27.370 1.00 85.00 235 ALA A CA 1
ATOM 1820 C C . ALA A 1 235 ? 36.226 3.593 -27.552 1.00 85.00 235 ALA A C 1
ATOM 1822 O O . ALA A 1 235 ? 36.846 4.224 -26.690 1.00 85.00 235 ALA A O 1
ATOM 1823 N N . LYS A 1 236 ? 36.782 3.230 -28.711 1.00 82.62 236 LYS A N 1
ATOM 1824 C CA . LYS A 1 236 ? 38.139 3.624 -29.095 1.00 82.62 236 LYS A CA 1
ATOM 1825 C C . LYS A 1 236 ? 38.185 5.146 -29.257 1.00 82.62 236 LYS A C 1
ATOM 1827 O O . LYS A 1 236 ? 37.504 5.704 -30.116 1.00 82.62 236 LYS A O 1
ATOM 1832 N N . ARG A 1 237 ? 38.994 5.818 -28.436 1.00 78.75 237 ARG A N 1
ATOM 1833 C CA . ARG A 1 237 ? 39.319 7.236 -28.623 1.00 78.75 237 ARG A CA 1
ATOM 1834 C C . ARG A 1 237 ? 40.574 7.325 -29.475 1.00 78.75 237 ARG A C 1
ATOM 1836 O O . ARG A 1 237 ? 41.629 6.862 -29.061 1.00 78.75 237 ARG A O 1
ATOM 1843 N N . SER A 1 238 ? 40.447 7.913 -30.656 1.00 76.12 238 SER A N 1
ATOM 1844 C CA . SER A 1 238 ? 41.590 8.463 -31.378 1.00 76.12 238 SER A CA 1
ATOM 1845 C C . SER A 1 238 ? 41.919 9.817 -30.744 1.00 76.12 238 SER A C 1
ATOM 1847 O O . SER A 1 238 ? 41.029 10.667 -30.660 1.00 76.12 238 SER A O 1
ATOM 1849 N N . TRP A 1 239 ? 43.148 9.997 -30.268 1.00 69.06 239 TRP A N 1
ATOM 1850 C CA . TRP A 1 239 ? 43.674 11.321 -29.915 1.00 69.06 239 TRP A CA 1
ATOM 1851 C C . TRP A 1 239 ? 43.732 12.170 -31.207 1.00 69.06 239 TRP A C 1
ATOM 1853 O O . TRP A 1 239 ? 44.049 11.581 -32.245 1.00 69.06 239 TRP A O 1
ATOM 1863 N N . PRO A 1 240 ? 43.327 13.455 -31.206 1.00 64.38 240 PRO A N 1
ATOM 1864 C CA . PRO A 1 240 ? 43.459 14.320 -32.381 1.00 64.38 240 PRO A CA 1
ATOM 1865 C C . PRO A 1 240 ? 44.920 14.624 -32.718 1.00 64.38 240 PRO A C 1
ATOM 1867 O O . PRO A 1 240 ? 45.706 14.832 -31.773 1.00 64.38 240 PRO A O 1
#

Radius of gyration: 34.67 Å; chains: 1; bounding box: 68×78×111 Å

Sequence (240 aa):
MSTFRIKLKSCSVCTEGDKGRGGRAAVRQEIGNLYRVEIGGAQRETGAGRRAPPRRYGNASGGSGARAVITVRYKQKKFPKVDKKFQAAAESLAARGFLRPTKPWDPPANIEETISNICSSKGLNNDAEFDALETKFAVLKACYEETGYDVPNSLLHTIESVADLKQFYKTPVDTATPFEALKRMELPKNLHVQPDYVRFHPDKDTMFGGVSAFPKSSTIVSGLKSRKKYEGYSAKRSWP

Organism: Spodoptera frugiperda (NCBI:txid7108)

pLDDT: mean 71.3, std 22.81, range [26.88, 95.75]

Foldseek 3Di:
DDDDDDDDDDDDDDDDDDDDDDDDDDDDDDPDDPDDPPPDDDDPPDDDDDDDDDDDDDDDDDDDDDPPPPPPPDDPPDDPDPDVVVVQVVQCVVLVVPDRPFDWADADPCLLVVLCVLCVVLVHDQWDFDPDPVSLVSSQVVSCVVRVHHDDPVCSVVRGTSVSVSVVSNDGDDSDDPLRVVVPDDDDPVDDDDNDDDDQDQVPDPPPNSDDPDAQDWQDDPDPVSVVVDPTGHHDDDDD

InterPro domains:
  IPR018305 Large ribosomal subunit protein mL50 [PF10501] (126-194)
  IPR018305 Large ribosomal subunit protein mL50 [PTHR31542] (59-206)
  IPR036736 ACP-like superfamily [G3DSA:1.10.1200.10] (109-174)